Protein AF-A0AAW9RMW0-F1 (afdb_monomer_lite)

Organism: NCBI:txid3119006

Secondary structure (DSSP, 8-state):
---------------THHHHHHHHHHHHTTS------HHHHHHHTHHHHHHHHHHHHHHHHHHHHHHHHHHHHHHHHHHHHHHHHHHHHHHHHHHHHHTHHHHHH-HHHHHHHHHHHHHHHHHHHHHHTTSPTTHHHHHHHHHHHHHHHTTTTT-B-TTSSBPHHHHHHHHHHHHHHHHHHHHHHHHHHH--

pLDDT: mean 86.26, std 16.9, range [39.62, 98.62]

Radius of gyration: 44.94 Å; chains: 1; bounding box: 80×69×138 Å

Sequence (192 aa):
MSHDDQRNEPGDALNPATRSERSRKSAAERNTGPVETLAEQFRRNSVALISLLIAVTALAYNTWRNETSEEQRNIRHAAFRVLEALGTLQQVVDARFYFRDSLAADRLTRAELHLSGYGNAALSRDLMSLMPEPAASAGTRLHTDWLAHFESVDDVGAGGKHTPEAVTAEAELRESLDHARSAVLQVIGTLE

Structure (mmCIF, N/CA/C/O backbone):
data_AF-A0AAW9RMW0-F1
#
_entry.id   AF-A0AAW9RMW0-F1
#
loop_
_atom_site.group_PDB
_atom_site.id
_atom_site.type_symbol
_atom_site.label_atom_id
_atom_site.label_alt_id
_atom_site.label_comp_id
_atom_site.label_asym_id
_atom_site.label_entity_id
_atom_site.label_seq_id
_atom_site.pdbx_PDB_ins_code
_atom_site.Cartn_x
_atom_site.Cartn_y
_atom_site.Cartn_z
_atom_site.occupancy
_atom_site.B_iso_or_equiv
_atom_site.auth_seq_id
_atom_site.auth_comp_id
_atom_site.auth_asym_id
_atom_site.auth_atom_id
_atom_site.pdbx_PDB_model_num
ATOM 1 N N . MET A 1 1 ? -57.587 60.675 106.322 1.00 39.62 1 MET A N 1
ATOM 2 C CA . MET A 1 1 ? -58.106 59.441 106.953 1.00 39.62 1 MET A CA 1
ATOM 3 C C . MET A 1 1 ? -57.774 58.305 105.999 1.00 39.62 1 MET A C 1
ATOM 5 O O . MET A 1 1 ? -58.286 58.345 104.895 1.00 39.62 1 MET A O 1
ATOM 9 N N . SER A 1 2 ? -56.681 57.558 106.221 1.00 41.59 2 SER A N 1
ATOM 10 C CA . SER A 1 2 ? -56.583 56.393 107.140 1.00 41.59 2 SER A CA 1
ATOM 11 C C . SER A 1 2 ? -57.430 55.236 106.571 1.00 41.59 2 SER A C 1
ATOM 13 O O . SER A 1 2 ? -58.596 55.474 106.292 1.00 41.59 2 SER A O 1
ATOM 15 N N . HIS A 1 3 ? -56.949 54.020 106.289 1.00 39.69 3 HIS A N 1
ATOM 16 C CA . HIS A 1 3 ? -55.788 53.257 106.763 1.00 39.69 3 HIS A CA 1
ATOM 17 C C . HIS A 1 3 ? -55.390 52.160 105.742 1.00 39.69 3 HIS A C 1
ATOM 19 O O . HIS A 1 3 ? -56.126 51.893 104.796 1.00 39.69 3 HIS A O 1
ATOM 25 N N . ASP A 1 4 ? -54.225 51.565 106.002 1.00 47.19 4 ASP A N 1
ATOM 26 C CA . ASP A 1 4 ? -53.501 50.456 105.362 1.00 47.19 4 ASP A CA 1
ATOM 27 C C . ASP A 1 4 ? -54.283 49.179 105.003 1.00 47.19 4 ASP A C 1
ATOM 29 O O . ASP A 1 4 ? -55.216 48.802 105.705 1.00 47.19 4 ASP A O 1
ATOM 33 N N . ASP A 1 5 ? -53.754 48.417 104.034 1.00 50.44 5 ASP A N 1
ATOM 34 C CA . ASP A 1 5 ? -53.289 47.048 104.331 1.00 50.44 5 ASP A CA 1
ATOM 35 C C . ASP A 1 5 ? -52.142 46.635 103.379 1.00 50.44 5 ASP A C 1
ATOM 37 O O . ASP A 1 5 ? -52.271 46.679 102.153 1.00 50.44 5 ASP A O 1
ATOM 41 N N . GLN A 1 6 ? -50.996 46.270 103.959 1.00 51.47 6 GLN A N 1
ATOM 42 C CA . GLN A 1 6 ? -49.808 45.741 103.284 1.00 51.47 6 GLN A CA 1
ATOM 43 C C . GLN A 1 6 ? -49.842 44.210 103.322 1.00 51.47 6 GLN A C 1
ATOM 45 O O . GLN A 1 6 ? -49.982 43.630 104.396 1.00 51.47 6 GLN A O 1
ATOM 50 N N . ARG A 1 7 ? -49.538 43.536 102.203 1.00 43.53 7 ARG A N 1
ATOM 51 C CA . ARG A 1 7 ? -48.892 42.213 102.249 1.00 43.53 7 ARG A CA 1
ATOM 52 C C . ARG A 1 7 ? -47.723 42.127 101.282 1.00 43.53 7 ARG A C 1
ATOM 54 O O . ARG A 1 7 ? -47.792 42.542 100.132 1.00 43.53 7 ARG A O 1
ATOM 61 N N . ASN A 1 8 ? -46.652 41.600 101.849 1.00 47.88 8 ASN A N 1
ATOM 62 C CA . ASN A 1 8 ? -45.284 41.518 101.387 1.00 47.88 8 ASN A CA 1
ATOM 63 C C . ASN A 1 8 ? -45.036 40.039 101.040 1.00 47.88 8 ASN A C 1
ATOM 65 O O . ASN A 1 8 ? -45.175 39.200 101.927 1.00 47.88 8 ASN A O 1
ATOM 69 N N . GLU A 1 9 ? -44.705 39.709 99.791 1.00 46.38 9 GLU A N 1
ATOM 70 C CA . GLU A 1 9 ? -44.242 38.368 99.388 1.00 46.38 9 GLU A CA 1
ATOM 71 C C . GLU A 1 9 ? -42.757 38.476 98.983 1.00 46.38 9 GLU A C 1
ATOM 73 O O . GLU A 1 9 ? -42.405 39.366 98.201 1.00 46.38 9 GLU A O 1
ATOM 78 N N . PRO A 1 10 ? -41.861 37.635 99.533 1.00 47.16 10 PRO A N 1
ATOM 79 C CA . PRO A 1 10 ? -40.425 37.724 99.304 1.00 47.16 10 PRO A CA 1
ATOM 80 C C . PRO A 1 10 ? -40.012 37.070 97.978 1.00 47.16 10 PRO A C 1
ATOM 82 O O . PRO A 1 10 ? -40.633 36.127 97.497 1.00 47.16 10 PRO A O 1
ATOM 85 N N . GLY A 1 11 ? -38.924 37.583 97.400 1.00 49.75 11 GLY A N 1
ATOM 86 C CA . GLY A 1 11 ? -38.377 37.135 96.124 1.00 49.75 11 GLY A CA 1
ATOM 87 C C . GLY A 1 11 ? -37.947 35.668 96.099 1.00 49.75 11 GLY A C 1
ATOM 88 O O . GLY A 1 11 ? -37.242 35.194 96.990 1.00 49.75 11 GLY A O 1
ATOM 89 N N . ASP A 1 12 ? -38.303 34.992 95.008 1.00 49.12 12 ASP A N 1
ATOM 90 C CA . ASP A 1 12 ? -37.763 33.687 94.647 1.00 49.12 12 ASP A CA 1
ATOM 91 C C . ASP A 1 12 ? -36.485 33.895 93.819 1.00 49.12 12 ASP A C 1
ATOM 93 O O . ASP A 1 12 ? -36.496 34.267 92.639 1.00 49.12 12 ASP A O 1
ATOM 97 N N . ALA A 1 13 ? -35.350 33.759 94.499 1.00 49.03 13 ALA A N 1
ATOM 98 C CA . ALA A 1 13 ? -34.027 33.837 93.912 1.00 49.03 13 ALA A CA 1
ATOM 99 C C . ALA A 1 13 ? -33.822 32.658 92.947 1.00 49.03 13 ALA A C 1
ATOM 101 O O . ALA A 1 13 ? -33.652 31.511 93.356 1.00 49.03 13 ALA A O 1
ATOM 102 N N . LEU A 1 14 ? -33.785 32.965 91.648 1.00 54.19 14 LEU A N 1
ATOM 103 C CA . LEU A 1 14 ? -33.364 32.065 90.573 1.00 54.19 14 LEU A CA 1
ATOM 104 C C . LEU A 1 14 ? -32.027 31.386 90.922 1.00 54.19 14 LEU A C 1
ATOM 106 O O . LEU A 1 14 ? -30.952 31.974 90.810 1.00 54.19 14 LEU A O 1
ATOM 110 N N . ASN A 1 15 ? -32.112 30.124 91.339 1.00 55.50 15 ASN A N 1
ATOM 111 C CA . ASN A 1 15 ? -30.985 29.289 91.732 1.00 55.50 15 ASN A CA 1
ATOM 112 C C . ASN A 1 15 ? -30.053 28.999 90.524 1.00 55.50 15 ASN A C 1
ATOM 114 O O . ASN A 1 15 ? -30.468 28.302 89.587 1.00 55.50 15 ASN A O 1
ATOM 118 N N . PRO A 1 16 ? -28.783 29.459 90.533 1.00 56.44 16 PRO A N 1
ATOM 119 C CA . PRO A 1 16 ? -27.840 29.286 89.423 1.00 56.44 16 PRO A CA 1
ATOM 120 C C . PRO A 1 16 ? -27.400 27.828 89.187 1.00 56.44 16 PRO A C 1
ATOM 122 O O . PRO A 1 16 ? -26.867 27.518 88.118 1.00 56.44 16 PRO A O 1
ATOM 125 N N . ALA A 1 17 ? -27.655 26.908 90.127 1.00 56.78 17 ALA A N 1
ATOM 126 C CA . ALA A 1 17 ? -27.288 25.497 89.989 1.00 56.78 17 ALA A CA 1
ATOM 127 C C . ALA A 1 17 ? -28.074 24.785 88.869 1.00 56.78 17 ALA A C 1
ATOM 129 O O . ALA A 1 17 ? -27.506 23.999 88.106 1.00 56.78 17 ALA A O 1
ATOM 130 N N . THR A 1 18 ? -29.349 25.144 88.683 1.00 56.78 18 THR A N 1
ATOM 131 C CA . THR A 1 18 ? -30.265 24.478 87.734 1.00 56.78 18 THR A CA 1
ATOM 132 C C . THR A 1 18 ? -29.915 24.726 86.258 1.00 56.78 18 THR A C 1
ATOM 134 O O . THR A 1 18 ? -30.188 23.887 85.394 1.00 56.78 18 THR A O 1
ATOM 137 N N . ARG A 1 19 ? -29.246 25.848 85.946 1.00 56.12 19 ARG A N 1
ATOM 138 C CA . ARG A 1 19 ? -28.809 26.196 84.580 1.00 56.12 19 ARG A CA 1
ATOM 139 C C . ARG A 1 19 ? -27.566 25.414 84.150 1.00 56.12 19 ARG A C 1
ATOM 141 O O . ARG A 1 19 ? -27.440 25.049 82.981 1.00 56.12 19 ARG A O 1
ATOM 148 N N . SER A 1 20 ? -26.669 25.129 85.094 1.00 57.50 20 SER A N 1
ATOM 149 C CA . SER A 1 20 ? -25.425 24.399 84.827 1.00 57.50 20 SER A CA 1
ATOM 150 C C . SER A 1 20 ? -25.673 22.909 84.559 1.00 57.50 20 SER A C 1
ATOM 152 O O . SER A 1 20 ? -25.048 22.331 83.670 1.00 57.50 20 SER A O 1
ATOM 154 N N . GLU A 1 21 ? -26.654 22.307 85.237 1.00 56.03 21 GLU A N 1
ATOM 155 C CA . GLU A 1 21 ? -27.001 20.893 85.066 1.00 56.03 21 GLU A CA 1
ATOM 156 C C . GLU A 1 21 ? -27.760 20.619 83.767 1.00 56.03 21 GLU A C 1
ATOM 158 O O . GLU A 1 21 ? -27.467 19.631 83.095 1.00 56.03 21 GLU A O 1
ATOM 163 N N . ARG A 1 22 ? -28.673 21.509 83.346 1.00 56.22 22 ARG A N 1
ATOM 164 C CA . ARG A 1 22 ? -29.332 21.379 82.032 1.00 56.22 22 ARG A CA 1
ATOM 165 C C . ARG A 1 22 ? -28.352 21.548 80.874 1.00 56.22 22 ARG A C 1
ATOM 167 O O . ARG A 1 22 ? -28.454 20.819 79.891 1.00 56.22 22 ARG A O 1
ATOM 174 N N . SER A 1 23 ? -27.382 22.456 80.997 1.00 57.31 23 SER A N 1
ATOM 175 C CA . SER A 1 23 ? -26.350 22.652 79.970 1.00 57.31 23 SER A CA 1
ATOM 176 C C . SER A 1 23 ? -25.374 21.466 79.901 1.00 57.31 23 SER A C 1
ATOM 178 O O . SER A 1 23 ? -25.017 21.021 78.811 1.00 57.31 23 SER A O 1
ATOM 180 N N . ARG A 1 24 ? -25.022 20.870 81.053 1.00 57.50 24 ARG A N 1
ATOM 181 C CA . ARG A 1 24 ? -24.191 19.653 81.123 1.00 57.50 24 ARG A CA 1
ATOM 182 C C . ARG A 1 24 ? -24.912 18.401 80.614 1.00 57.50 24 ARG A C 1
ATOM 184 O O . ARG A 1 24 ? -24.317 17.662 79.836 1.00 57.50 24 ARG A O 1
ATOM 191 N N . LYS A 1 25 ? -26.187 18.188 80.967 1.00 54.44 25 LYS A N 1
ATOM 192 C CA . LYS A 1 25 ? -26.988 17.069 80.427 1.00 54.44 25 LYS A CA 1
ATOM 193 C C . LYS A 1 25 ? -27.196 17.189 78.917 1.00 54.44 25 LYS A C 1
ATOM 195 O O . LYS A 1 25 ? -26.975 16.225 78.196 1.00 54.44 25 LYS A O 1
ATOM 200 N N . SER A 1 26 ? -27.496 18.393 78.426 1.00 54.50 26 SER A N 1
ATOM 201 C CA . SER A 1 26 ? -27.676 18.640 76.990 1.00 54.50 26 SER A CA 1
ATOM 202 C C . SER A 1 26 ? -26.385 18.453 76.175 1.00 54.50 26 SER A C 1
ATOM 204 O O . SER A 1 26 ? -26.452 18.089 75.005 1.00 54.50 26 SER A O 1
ATOM 206 N N . ALA A 1 27 ? -25.205 18.682 76.765 1.00 55.09 27 ALA A N 1
ATOM 207 C CA . ALA A 1 27 ? -23.920 18.442 76.104 1.00 55.09 27 ALA A CA 1
ATOM 208 C C . ALA A 1 27 ? -23.490 16.964 76.104 1.00 55.09 27 ALA A C 1
ATOM 210 O O . ALA A 1 27 ? -22.834 16.540 75.156 1.00 55.09 27 ALA A O 1
ATOM 211 N N . ALA A 1 28 ? -23.878 16.184 77.119 1.00 53.22 28 ALA A N 1
ATOM 212 C CA . ALA A 1 28 ? -23.517 14.769 77.238 1.00 53.22 28 ALA A CA 1
ATOM 213 C C . ALA A 1 28 ? -24.371 13.833 76.358 1.00 53.22 28 ALA A C 1
ATOM 215 O O . ALA A 1 28 ? -23.871 12.815 75.895 1.00 53.22 28 ALA A O 1
ATOM 216 N N . GLU A 1 29 ? -25.628 14.184 76.069 1.00 53.12 29 GLU A N 1
ATOM 217 C CA . GLU A 1 29 ? -26.541 13.342 75.269 1.00 53.12 29 GLU A CA 1
ATOM 218 C C . GLU A 1 29 ? -26.385 13.499 73.746 1.00 53.12 29 GLU A C 1
ATOM 220 O O . GLU A 1 29 ? -26.991 12.755 72.979 1.00 53.12 29 GLU A O 1
ATOM 225 N N . ARG A 1 30 ? -25.571 14.449 73.267 1.00 54.94 30 ARG A N 1
ATOM 226 C CA . ARG A 1 30 ? -25.488 14.762 71.829 1.00 54.94 30 ARG A CA 1
ATOM 227 C C . ARG A 1 30 ? -24.593 13.843 70.995 1.00 54.94 30 ARG A C 1
ATOM 229 O O . ARG A 1 30 ? -24.601 13.996 69.780 1.00 54.94 30 ARG A O 1
ATOM 236 N N . ASN A 1 31 ? -23.824 12.927 71.592 1.00 55.38 31 ASN A N 1
ATOM 237 C CA . ASN A 1 31 ? -22.707 12.295 70.871 1.00 55.38 31 ASN A CA 1
ATOM 238 C C . ASN A 1 31 ? -22.682 10.760 70.838 1.00 55.38 31 ASN A C 1
ATOM 240 O O . ASN A 1 31 ? -21.650 10.177 70.523 1.00 55.38 31 ASN A O 1
ATOM 244 N N . THR A 1 32 ? -23.799 10.089 71.116 1.00 55.38 32 THR A N 1
ATOM 245 C CA . THR A 1 32 ? -23.895 8.622 71.011 1.00 55.38 32 THR A CA 1
ATOM 246 C C . THR A 1 32 ? -24.978 8.216 70.019 1.00 55.38 32 THR A C 1
ATOM 248 O O . THR A 1 32 ? -25.921 7.504 70.357 1.00 55.38 32 THR A O 1
ATOM 251 N N . GLY A 1 33 ? -24.871 8.697 68.780 1.00 57.91 33 GLY A N 1
ATOM 252 C CA . GLY A 1 33 ? -25.522 8.004 67.671 1.00 57.91 33 GLY A CA 1
ATOM 253 C C . GLY A 1 33 ? -24.878 6.618 67.520 1.00 57.91 33 GLY A C 1
ATOM 254 O O . GLY A 1 33 ? -23.658 6.518 67.684 1.00 57.91 33 GLY A O 1
ATOM 255 N N . PRO A 1 34 ? -25.643 5.544 67.263 1.00 63.91 34 PRO A N 1
ATOM 256 C CA . PRO A 1 34 ? -25.056 4.233 67.023 1.00 63.91 34 PRO A CA 1
ATOM 257 C C . PRO A 1 34 ? -24.075 4.345 65.852 1.00 63.91 34 PRO A C 1
ATOM 259 O O . PRO A 1 34 ? -24.434 4.834 64.782 1.00 63.91 34 PRO A O 1
ATOM 262 N N . VAL A 1 35 ? -22.824 3.931 66.064 1.00 64.62 35 VAL A N 1
ATOM 263 C CA . VAL A 1 35 ? -21.842 3.769 64.986 1.00 64.62 35 VAL A CA 1
ATOM 264 C C . VAL A 1 35 ? -22.399 2.705 64.045 1.00 64.62 35 VAL A C 1
ATOM 266 O O . VAL A 1 35 ? -22.339 1.515 64.349 1.00 64.62 35 VAL A O 1
ATOM 269 N N . GLU A 1 36 ? -23.028 3.141 62.948 1.00 66.25 36 GLU A N 1
ATOM 270 C CA . GLU A 1 36 ? -23.549 2.235 61.926 1.00 66.25 36 GLU A CA 1
ATOM 271 C C . GLU A 1 36 ? -22.401 1.351 61.451 1.00 66.25 36 GLU A C 1
ATOM 273 O O . GLU A 1 36 ? -21.355 1.839 61.006 1.00 66.25 36 GLU A O 1
ATOM 278 N N . THR A 1 37 ? -22.602 0.040 61.560 1.00 82.44 37 THR A N 1
ATOM 279 C CA . THR A 1 37 ? -21.617 -0.934 61.111 1.00 82.44 37 THR A CA 1
ATOM 280 C C . THR A 1 37 ? -21.359 -0.739 59.615 1.00 82.44 37 THR A C 1
ATOM 282 O O . THR A 1 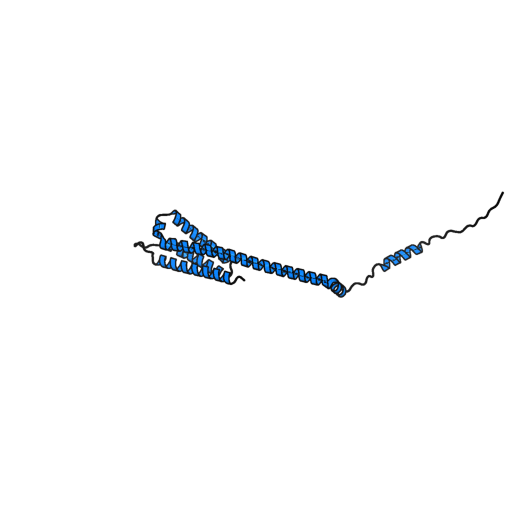37 ? -22.256 -0.362 58.857 1.00 82.44 37 THR A O 1
ATOM 285 N N . LEU A 1 38 ? -20.137 -1.014 59.152 1.00 78.81 38 LEU A N 1
ATOM 286 C CA . LEU A 1 38 ? -19.801 -0.919 57.723 1.00 78.81 38 LEU A CA 1
ATOM 287 C C . LEU A 1 38 ? -20.771 -1.736 56.845 1.00 78.81 38 LEU A C 1
ATOM 289 O O . LEU A 1 38 ? -21.071 -1.341 55.722 1.00 78.81 38 LEU A O 1
ATOM 293 N N . ALA A 1 39 ? -21.321 -2.831 57.382 1.00 78.06 39 ALA A N 1
ATOM 294 C CA . ALA A 1 39 ? -22.337 -3.650 56.726 1.00 78.06 39 ALA A CA 1
ATOM 295 C C . ALA A 1 39 ? -23.704 -2.943 56.593 1.00 78.06 39 ALA A C 1
ATOM 297 O O . ALA A 1 39 ? -24.352 -3.065 55.552 1.00 78.06 39 ALA A O 1
ATOM 298 N N . GLU A 1 40 ? -24.137 -2.179 57.604 1.00 81.62 40 GLU A N 1
ATOM 299 C CA . GLU A 1 40 ? -25.337 -1.328 57.536 1.00 81.62 40 GLU A CA 1
ATOM 300 C C . GLU A 1 40 ? -25.200 -0.269 56.436 1.00 81.62 40 GLU A C 1
ATOM 302 O O . GLU A 1 40 ? -26.100 -0.109 55.606 1.00 81.62 40 GLU A O 1
ATOM 307 N N . GLN A 1 41 ? -24.048 0.408 56.397 1.00 79.38 41 GLN A N 1
ATOM 308 C CA . GLN A 1 41 ? -23.767 1.462 55.421 1.00 79.38 41 GLN A CA 1
ATOM 309 C C . GLN A 1 41 ? -23.744 0.908 53.991 1.00 79.38 41 GLN A C 1
ATOM 311 O O . GLN A 1 41 ? -24.270 1.539 53.073 1.00 79.38 41 GLN A O 1
ATOM 316 N N . PHE A 1 42 ? -23.201 -0.297 53.794 1.00 82.38 42 PHE A N 1
ATOM 317 C CA . PHE A 1 42 ? -23.203 -0.972 52.494 1.00 82.38 42 PHE A CA 1
ATOM 318 C C . PHE A 1 42 ? -24.615 -1.368 52.044 1.00 82.38 42 PHE A C 1
ATOM 320 O O . PHE A 1 42 ? -24.979 -1.141 50.892 1.00 82.38 42 PHE A O 1
ATOM 327 N N . ARG A 1 43 ? -25.447 -1.906 52.950 1.00 84.3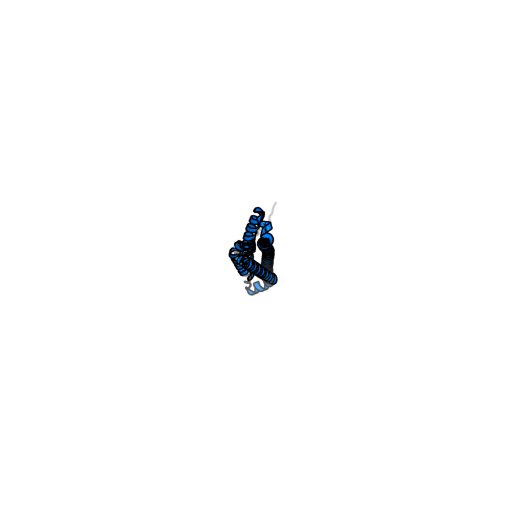1 43 ARG A N 1
ATOM 328 C CA . ARG A 1 43 ? -26.860 -2.223 52.660 1.00 84.31 43 ARG A CA 1
ATOM 329 C C . ARG A 1 43 ? -27.639 -0.982 52.246 1.00 84.31 43 ARG A C 1
ATOM 331 O O . ARG A 1 43 ? -28.345 -1.006 51.239 1.00 84.31 43 ARG A O 1
ATOM 338 N N . ARG A 1 44 ? -27.491 0.100 53.012 1.00 88.88 44 ARG A N 1
ATOM 339 C CA . ARG A 1 44 ? -28.200 1.367 52.803 1.00 88.88 44 ARG A CA 1
ATOM 340 C C . ARG A 1 44 ? -27.795 2.054 51.497 1.00 88.88 44 ARG A C 1
ATOM 342 O O . ARG A 1 44 ? -28.651 2.627 50.834 1.00 88.88 44 ARG A O 1
ATOM 349 N N . ASN A 1 45 ? -26.524 1.948 51.104 1.00 92.38 45 ASN A N 1
ATOM 350 C CA . ASN A 1 45 ? -25.998 2.528 49.863 1.00 92.38 45 ASN A CA 1
ATOM 351 C C . ASN A 1 45 ? -25.902 1.525 48.700 1.00 92.38 45 ASN A C 1
ATOM 353 O O . ASN A 1 45 ? -25.306 1.837 47.673 1.00 92.38 45 ASN A O 1
ATOM 357 N N . SER A 1 46 ? -26.493 0.336 48.825 1.00 91.81 46 SER A N 1
ATOM 358 C CA . SER A 1 46 ? -26.398 -0.736 47.823 1.00 91.81 46 SER A CA 1
ATOM 359 C C . SER A 1 46 ? -26.827 -0.285 46.426 1.00 91.81 46 SER A C 1
ATOM 361 O O . SER A 1 46 ? -26.112 -0.528 45.460 1.00 91.81 46 SER A O 1
ATOM 363 N N . VAL A 1 47 ? -27.934 0.455 46.317 1.00 93.31 47 VAL A N 1
ATOM 364 C CA . VAL A 1 47 ? -28.417 1.011 45.042 1.00 93.31 47 VAL A CA 1
ATOM 365 C C . VAL A 1 47 ? -27.402 1.978 44.432 1.00 93.31 47 VAL A C 1
ATOM 367 O O . VAL A 1 47 ? -27.140 1.909 43.232 1.00 93.31 47 VAL A O 1
ATOM 370 N N . ALA A 1 48 ? -26.796 2.851 45.242 1.00 93.94 48 ALA A N 1
ATOM 371 C CA . ALA A 1 48 ? -25.788 3.800 44.773 1.00 93.94 48 ALA A CA 1
ATOM 372 C C . ALA A 1 48 ? -24.504 3.087 44.320 1.00 93.94 48 ALA A C 1
ATOM 374 O O . ALA A 1 48 ? -23.950 3.431 43.281 1.00 93.94 48 ALA A O 1
ATOM 375 N N . LEU A 1 49 ? -24.067 2.056 45.048 1.00 95.00 49 LEU A N 1
ATOM 376 C CA . LEU A 1 49 ? -22.896 1.249 44.697 1.00 95.00 49 LEU A CA 1
ATOM 377 C C . LEU A 1 49 ? -23.121 0.426 43.424 1.00 95.00 49 LEU A C 1
ATOM 379 O O . LEU A 1 49 ? -22.246 0.380 42.565 1.00 95.00 49 LEU A O 1
ATOM 383 N N . ILE A 1 50 ? -24.304 -0.174 43.271 1.00 95.25 50 ILE A N 1
ATOM 384 C CA . ILE A 1 50 ? -24.695 -0.881 42.045 1.00 95.25 50 ILE A CA 1
ATOM 385 C C 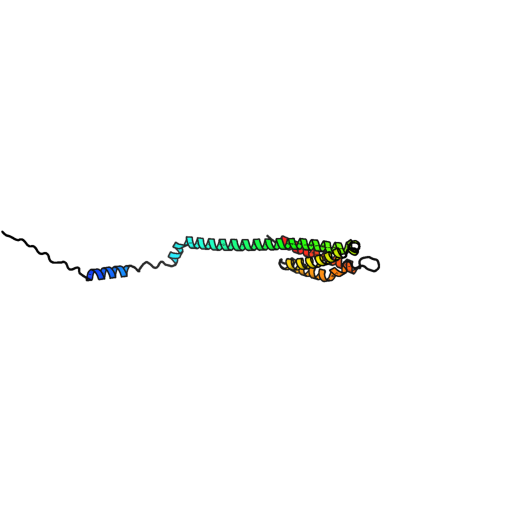. ILE A 1 50 ? -24.756 0.104 40.873 1.00 95.25 50 ILE A C 1
ATOM 387 O O . ILE A 1 50 ? -24.232 -0.191 39.804 1.00 95.25 50 ILE A O 1
ATOM 391 N N . SER A 1 51 ? -25.332 1.292 41.077 1.00 96.31 51 SER A N 1
ATOM 392 C CA . SER A 1 51 ? -25.390 2.335 40.044 1.00 96.31 51 SER A CA 1
ATOM 393 C C . SER A 1 51 ? -23.993 2.792 39.629 1.00 96.31 51 SER A C 1
ATOM 395 O O . SER A 1 51 ? -23.721 2.928 38.439 1.00 96.31 51 SER A O 1
ATOM 397 N N . LEU A 1 52 ? -23.090 2.980 40.595 1.00 95.75 52 LEU A N 1
ATOM 398 C CA . LEU A 1 52 ? -21.697 3.332 40.338 1.00 95.75 52 LEU A CA 1
ATOM 399 C C . LEU A 1 52 ? -20.974 2.226 39.563 1.00 95.75 52 LEU A C 1
ATOM 401 O O . LEU A 1 52 ? -20.289 2.521 38.588 1.00 95.75 52 LEU A O 1
ATOM 405 N N . LEU A 1 53 ? -21.150 0.964 39.961 1.00 97.31 53 LEU A N 1
ATOM 406 C CA . LEU A 1 53 ? -20.565 -0.180 39.266 1.00 97.31 53 LEU A CA 1
ATOM 407 C C . LEU A 1 53 ? -21.036 -0.233 37.809 1.00 97.31 53 LEU A C 1
ATOM 409 O O . LEU A 1 53 ? -20.208 -0.288 36.905 1.00 97.31 53 LEU A O 1
ATOM 413 N N . ILE A 1 54 ? -22.350 -0.139 37.580 1.00 97.19 54 ILE A N 1
ATOM 414 C CA . ILE A 1 54 ? -22.932 -0.117 36.233 1.00 97.19 54 ILE A CA 1
ATOM 415 C C . ILE A 1 54 ? -22.377 1.060 35.427 1.00 97.19 54 ILE A C 1
ATOM 417 O O . ILE A 1 54 ? -21.998 0.872 34.275 1.00 97.19 54 ILE A O 1
ATOM 421 N N . ALA A 1 55 ? -22.290 2.256 36.016 1.00 97.44 55 ALA A N 1
ATOM 422 C CA . ALA A 1 55 ? -21.768 3.437 35.335 1.00 97.44 55 ALA A CA 1
ATOM 423 C C . ALA A 1 55 ? -20.300 3.264 34.912 1.00 97.44 55 ALA A C 1
ATOM 425 O O . ALA A 1 55 ? -19.954 3.563 33.769 1.00 97.44 55 ALA A O 1
ATOM 426 N N . VAL A 1 56 ? -19.446 2.737 35.796 1.00 97.31 56 VAL A N 1
ATOM 427 C CA . VAL A 1 56 ? -18.031 2.472 35.491 1.00 97.31 56 VAL A CA 1
ATOM 428 C C . VAL A 1 56 ? -17.898 1.405 34.406 1.00 97.31 56 VAL A C 1
ATOM 430 O O . VAL A 1 56 ? -17.144 1.597 33.454 1.00 97.31 56 VAL A O 1
ATOM 433 N N . THR A 1 57 ? -18.656 0.309 34.497 1.00 97.19 57 THR A N 1
ATOM 434 C CA . THR A 1 57 ? -18.637 -0.752 33.481 1.00 97.19 57 THR A CA 1
ATOM 435 C C . THR A 1 57 ? -19.141 -0.250 32.127 1.00 97.19 57 THR A C 1
ATOM 437 O O . THR A 1 57 ? -18.522 -0.537 31.105 1.00 97.19 57 THR A O 1
ATOM 440 N N . ALA A 1 58 ? -20.222 0.533 32.101 1.00 95.56 58 ALA A N 1
ATOM 441 C CA . ALA A 1 58 ? -20.769 1.103 30.872 1.00 95.56 58 ALA A CA 1
ATOM 442 C C . ALA A 1 58 ? -19.794 2.088 30.213 1.00 95.56 58 ALA A C 1
ATOM 444 O O . ALA A 1 58 ? -19.630 2.066 28.994 1.00 95.56 58 ALA A O 1
ATOM 445 N N . LEU A 1 59 ? -19.119 2.924 31.008 1.00 95.19 59 LEU A N 1
ATOM 446 C CA . LEU A 1 59 ? -18.089 3.829 30.507 1.00 95.19 59 LEU A CA 1
ATOM 447 C C . LEU A 1 59 ? -16.901 3.050 29.932 1.00 95.19 59 LEU A C 1
ATOM 449 O O . LEU A 1 59 ? -16.499 3.316 28.806 1.00 95.19 59 LEU A O 1
ATOM 453 N N . ALA A 1 60 ? -16.388 2.055 30.663 1.00 94.12 60 ALA A N 1
ATOM 454 C CA . ALA A 1 60 ? -15.275 1.226 30.204 1.00 94.12 60 ALA A CA 1
ATOM 455 C C . ALA A 1 60 ? -15.601 0.509 28.885 1.00 94.12 60 ALA A C 1
ATOM 457 O O . ALA A 1 60 ? -14.803 0.545 27.950 1.00 94.12 60 ALA A O 1
ATOM 458 N N . TYR A 1 61 ? -16.794 -0.084 28.787 1.00 94.50 61 TYR A N 1
ATOM 459 C CA . TYR A 1 61 ? -17.250 -0.748 27.569 1.00 94.50 61 TYR A CA 1
ATOM 460 C C . TYR A 1 61 ? -17.373 0.224 26.390 1.00 94.50 61 TYR A C 1
ATOM 462 O O . TYR A 1 61 ? -16.886 -0.071 25.301 1.00 94.50 61 TYR A O 1
ATOM 470 N N . ASN A 1 62 ? -17.980 1.398 26.599 1.00 94.00 62 ASN A N 1
ATOM 471 C CA . ASN A 1 62 ? -18.121 2.402 25.546 1.00 94.00 62 ASN A CA 1
ATOM 472 C C . ASN A 1 62 ? -16.768 2.932 25.061 1.00 94.00 62 ASN A C 1
ATOM 474 O O . ASN A 1 62 ? -16.592 3.076 23.854 1.00 94.00 62 ASN A O 1
ATOM 478 N N . THR A 1 63 ? -15.824 3.186 25.971 1.00 94.19 63 THR A N 1
ATOM 479 C CA . THR A 1 63 ? -14.472 3.637 25.617 1.00 94.19 63 THR A CA 1
ATOM 480 C C . THR A 1 63 ? -13.729 2.572 24.819 1.00 94.19 63 THR A C 1
ATOM 482 O O . THR A 1 63 ? -13.224 2.873 23.744 1.00 94.19 63 THR A O 1
ATOM 485 N N . TRP A 1 64 ? -13.718 1.323 25.294 1.00 94.00 64 TRP A N 1
ATOM 486 C CA . TRP A 1 64 ? -13.062 0.219 24.589 1.00 94.00 64 TRP A CA 1
ATOM 487 C C . TRP A 1 64 ? -13.654 0.004 23.191 1.00 94.00 64 TRP A C 1
ATOM 489 O O . TRP A 1 64 ? -12.925 -0.019 22.205 1.00 94.00 64 TRP A O 1
ATOM 499 N N . ARG A 1 65 ? -14.989 -0.060 23.090 1.00 92.69 65 ARG A N 1
ATOM 500 C CA . ARG A 1 65 ? -15.692 -0.212 21.809 1.00 92.69 65 ARG A CA 1
ATOM 501 C C . ARG A 1 65 ? -15.379 0.936 20.846 1.00 92.69 65 ARG A C 1
ATOM 503 O O . ARG A 1 65 ? -15.247 0.701 19.646 1.00 92.69 65 ARG A O 1
ATOM 510 N N . ASN A 1 66 ? -15.314 2.171 21.349 1.00 93.75 66 ASN A N 1
ATOM 511 C CA . ASN A 1 66 ? -15.014 3.332 20.517 1.00 93.75 66 ASN A CA 1
ATOM 512 C C . ASN A 1 66 ? -13.586 3.263 19.970 1.00 93.75 66 ASN A C 1
ATOM 514 O O . ASN A 1 66 ? -13.421 3.349 18.756 1.00 93.75 66 ASN A O 1
ATOM 518 N N . GLU A 1 67 ? -12.603 3.022 20.839 1.00 91.56 67 GLU A N 1
ATOM 519 C CA . GLU A 1 67 ? -11.189 2.905 20.466 1.00 91.56 67 GLU A CA 1
ATOM 520 C C . GLU A 1 67 ? -10.987 1.842 19.383 1.00 91.56 67 GLU A C 1
ATOM 522 O O . GLU A 1 67 ? -10.430 2.130 18.327 1.00 91.56 67 GLU A O 1
ATOM 527 N N . THR A 1 68 ? -11.549 0.643 19.578 1.00 89.38 68 THR A N 1
ATOM 528 C CA . THR A 1 68 ? -11.471 -0.420 18.570 1.00 89.38 68 THR A CA 1
ATOM 529 C C . THR A 1 68 ? -12.106 0.020 17.251 1.00 89.38 68 THR A C 1
ATOM 531 O O . THR A 1 68 ? -11.514 -0.159 16.194 1.00 89.38 68 THR A O 1
ATOM 534 N N . SER A 1 69 ? -13.285 0.650 17.266 1.00 90.62 69 SER A N 1
ATOM 535 C CA . SER A 1 69 ? -13.923 1.097 16.019 1.00 90.62 69 SER A CA 1
ATOM 536 C C . SER A 1 69 ? -13.137 2.195 15.286 1.00 90.62 69 SER A C 1
ATOM 538 O O . SER A 1 69 ? -13.134 2.232 14.050 1.00 90.62 69 SER A O 1
ATOM 540 N N . GLU A 1 70 ? -12.459 3.070 16.032 1.00 92.12 70 GLU A N 1
ATOM 541 C CA . GLU A 1 70 ? -11.600 4.117 15.483 1.00 92.12 70 GLU A CA 1
ATOM 542 C C . GLU A 1 70 ? -10.321 3.530 14.888 1.00 92.12 70 GLU A C 1
ATOM 544 O O . GLU A 1 70 ? -9.986 3.857 13.748 1.00 92.12 70 GLU A O 1
ATOM 549 N N . GLU A 1 71 ? -9.668 2.601 15.587 1.00 91.81 71 GLU A N 1
ATOM 550 C CA . GLU A 1 71 ? -8.509 1.862 15.085 1.00 91.81 71 GLU A CA 1
ATOM 551 C C . GLU A 1 71 ? -8.840 1.145 13.768 1.00 91.81 71 GLU A C 1
ATOM 553 O O . GLU A 1 71 ? -8.181 1.367 12.749 1.00 91.81 71 GLU A O 1
ATOM 558 N N . GLN A 1 72 ? -9.939 0.383 13.734 1.00 93.31 72 GLN A N 1
ATOM 559 C CA . GLN A 1 72 ? -10.382 -0.326 12.530 1.00 93.31 72 GLN A CA 1
ATOM 560 C C . GLN A 1 72 ? -10.672 0.631 11.363 1.00 93.31 72 GLN A C 1
ATOM 562 O O . GLN A 1 72 ? -10.360 0.353 10.201 1.00 93.31 72 GLN A O 1
ATOM 567 N N . ARG A 1 73 ? -11.259 1.800 11.644 1.00 94.19 73 ARG A N 1
ATOM 568 C CA . ARG A 1 73 ? -11.501 2.834 10.629 1.00 94.19 73 ARG A CA 1
ATOM 569 C C . ARG A 1 73 ? -10.196 3.441 10.107 1.00 94.19 73 ARG A C 1
ATOM 571 O O . ARG A 1 73 ? -10.095 3.666 8.899 1.00 94.19 73 ARG A O 1
ATOM 578 N N . ASN A 1 74 ? -9.223 3.688 10.979 1.00 95.06 74 ASN A N 1
ATOM 579 C CA . ASN A 1 74 ? -7.921 4.232 10.604 1.00 95.06 74 ASN A CA 1
ATOM 580 C C . ASN A 1 74 ? -7.145 3.249 9.722 1.00 95.06 74 ASN A C 1
ATOM 582 O O . ASN A 1 74 ? -6.644 3.653 8.671 1.00 95.06 74 ASN A O 1
ATOM 586 N N . ILE A 1 75 ? -7.138 1.958 10.078 1.00 96.38 75 ILE A N 1
ATOM 587 C CA . ILE A 1 75 ? -6.519 0.903 9.264 1.00 96.38 75 ILE A CA 1
ATOM 588 C C . ILE A 1 75 ? -7.198 0.824 7.893 1.00 96.38 75 ILE A C 1
ATOM 590 O O . ILE A 1 75 ? -6.503 0.857 6.881 1.00 96.38 75 ILE A O 1
ATOM 594 N N . ARG A 1 76 ? -8.540 0.814 7.816 1.00 96.62 76 ARG A N 1
ATOM 595 C CA . ARG A 1 76 ? -9.257 0.827 6.521 1.00 96.62 76 ARG A CA 1
ATOM 596 C C . ARG A 1 76 ? -8.883 2.030 5.661 1.00 96.62 76 ARG A C 1
ATOM 598 O O . ARG A 1 76 ? -8.642 1.884 4.466 1.00 96.62 76 ARG A O 1
ATOM 605 N N . HIS A 1 77 ? -8.826 3.220 6.255 1.00 97.00 77 HIS A N 1
ATOM 606 C CA . HIS A 1 77 ? -8.465 4.429 5.522 1.00 97.00 77 HIS A CA 1
ATOM 607 C C . HIS A 1 77 ? -7.025 4.363 4.991 1.00 97.00 77 HIS A C 1
ATOM 609 O O . HIS A 1 77 ? -6.794 4.657 3.818 1.00 97.00 77 HIS A O 1
ATOM 615 N N . ALA A 1 78 ? -6.069 3.933 5.818 1.00 97.06 78 ALA A N 1
ATOM 616 C CA . ALA A 1 78 ? -4.692 3.718 5.385 1.00 97.06 78 ALA A CA 1
ATOM 617 C C . ALA A 1 78 ? -4.609 2.646 4.283 1.00 97.06 78 ALA A C 1
ATOM 619 O O . ALA A 1 78 ? -3.916 2.842 3.289 1.00 97.06 78 ALA A O 1
ATOM 620 N N . ALA A 1 79 ? -5.367 1.554 4.407 1.00 97.94 79 ALA A N 1
ATOM 621 C CA . ALA A 1 79 ? -5.386 0.457 3.446 1.00 97.94 79 ALA A CA 1
ATOM 622 C C . ALA A 1 79 ? -5.869 0.912 2.064 1.00 97.94 79 ALA A C 1
ATOM 624 O O . ALA A 1 79 ? -5.222 0.619 1.060 1.00 97.94 79 ALA A O 1
ATOM 625 N N . PHE A 1 80 ? -6.942 1.704 1.990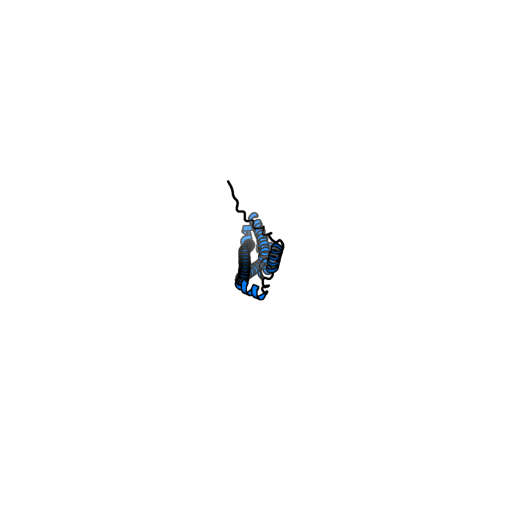 1.00 98.06 80 PHE A N 1
ATOM 626 C CA . PHE A 1 80 ? -7.396 2.263 0.713 1.00 98.06 80 PHE A CA 1
ATOM 627 C C . PHE A 1 80 ? -6.376 3.217 0.089 1.00 98.06 80 PHE A C 1
ATOM 629 O O . PHE A 1 80 ? -6.159 3.160 -1.120 1.00 98.06 80 PHE A O 1
ATOM 636 N N . ARG A 1 81 ? -5.705 4.041 0.904 1.00 98.31 81 ARG A N 1
ATOM 637 C CA . ARG A 1 81 ? -4.620 4.913 0.429 1.00 98.31 81 ARG A CA 1
ATOM 638 C C . ARG A 1 81 ? -3.444 4.118 -0.132 1.00 98.31 81 ARG A C 1
ATOM 640 O O . ARG A 1 81 ? -2.906 4.490 -1.168 1.00 98.31 81 ARG A O 1
ATOM 647 N 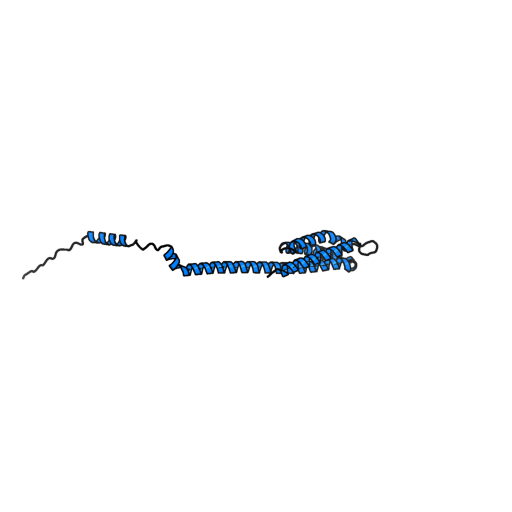N . VAL A 1 82 ? -3.083 3.004 0.501 1.00 98.50 82 VAL A N 1
ATOM 648 C CA . VAL A 1 82 ? -2.054 2.101 -0.027 1.00 98.50 82 VAL A CA 1
ATOM 649 C C . VAL A 1 82 ? -2.509 1.462 -1.335 1.00 98.50 82 VAL A C 1
ATOM 651 O O . VAL A 1 82 ? -1.752 1.468 -2.293 1.00 98.50 82 VAL A O 1
ATOM 654 N N . LEU A 1 83 ? -3.740 0.954 -1.435 1.00 98.62 83 LEU A N 1
ATOM 655 C CA . LEU A 1 83 ? -4.227 0.329 -2.674 1.00 98.62 83 LEU A CA 1
ATOM 656 C C . LEU A 1 83 ? -4.216 1.293 -3.874 1.00 98.62 83 LEU A C 1
ATOM 658 O O . LEU A 1 83 ? -3.909 0.870 -4.991 1.00 98.62 83 LEU A O 1
ATOM 662 N N . GLU A 1 84 ? -4.516 2.572 -3.641 1.00 98.62 84 GLU A N 1
ATOM 663 C CA . GLU A 1 84 ? -4.397 3.650 -4.631 1.00 98.62 84 GLU A CA 1
ATOM 664 C C . GLU A 1 84 ? -2.932 3.881 -5.044 1.00 98.62 84 GLU A C 1
ATOM 666 O O . GLU A 1 84 ? -2.614 3.901 -6.239 1.00 98.62 84 GLU A O 1
ATOM 671 N N . ALA A 1 85 ? -2.021 3.969 -4.069 1.00 98.44 85 ALA A N 1
ATOM 672 C CA . ALA A 1 85 ? -0.588 4.116 -4.317 1.00 98.44 85 ALA A CA 1
ATOM 673 C C . ALA A 1 85 ? -0.007 2.915 -5.089 1.00 98.44 85 ALA A C 1
ATOM 675 O O . ALA A 1 85 ? 0.685 3.103 -6.088 1.00 98.44 85 ALA A O 1
ATOM 676 N N . LEU A 1 86 ? -0.355 1.681 -4.709 1.00 98.56 86 LEU A N 1
ATOM 677 C CA . LEU A 1 86 ? 0.038 0.454 -5.413 1.00 98.56 86 LEU A CA 1
ATOM 678 C C . LEU A 1 86 ? -0.510 0.411 -6.848 1.00 98.56 86 LEU A C 1
ATOM 680 O O . LEU A 1 86 ? 0.166 -0.056 -7.761 1.00 98.56 86 LEU A O 1
ATOM 684 N N . GLY A 1 87 ? -1.737 0.895 -7.069 1.00 98.25 87 GLY A N 1
ATOM 685 C CA . GLY A 1 87 ? -2.297 1.053 -8.414 1.00 98.25 87 GLY A CA 1
ATOM 686 C C . GLY A 1 87 ? -1.497 2.040 -9.265 1.00 98.25 87 GLY A C 1
ATOM 687 O O . GLY A 1 87 ? -1.233 1.773 -10.435 1.00 98.25 87 GLY A O 1
ATOM 688 N N . THR A 1 88 ? -1.055 3.142 -8.661 1.00 98.31 88 THR A N 1
ATOM 689 C CA . THR A 1 88 ? -0.193 4.130 -9.321 1.00 98.31 88 THR A CA 1
ATOM 690 C C . THR A 1 88 ? 1.182 3.545 -9.648 1.00 98.31 88 THR A C 1
ATOM 692 O O . THR A 1 88 ? 1.668 3.728 -10.760 1.00 98.31 88 THR A O 1
ATOM 695 N N . LEU A 1 89 ? 1.790 2.779 -8.735 1.00 98.25 89 LEU A N 1
ATOM 696 C CA . LEU A 1 89 ? 3.067 2.100 -8.988 1.00 98.25 89 LEU A CA 1
ATOM 697 C C . LEU A 1 89 ? 2.983 1.123 -10.161 1.00 98.25 89 LEU A C 1
ATOM 699 O O . LEU A 1 89 ? 3.865 1.134 -11.015 1.00 98.25 89 LEU A O 1
ATOM 703 N N . GLN A 1 90 ? 1.906 0.335 -10.246 1.00 98.06 90 GLN A N 1
ATOM 704 C CA . GLN A 1 90 ? 1.685 -0.564 -11.381 1.00 98.06 90 GLN A CA 1
ATOM 705 C C . GLN A 1 90 ? 1.643 0.214 -12.702 1.00 98.06 90 GLN A C 1
ATOM 707 O O . GLN A 1 90 ? 2.329 -0.152 -13.652 1.00 98.06 90 GLN A O 1
ATOM 712 N N . GLN A 1 91 ? 0.911 1.334 -12.745 1.00 97.12 91 GLN A N 1
ATOM 713 C CA . GLN A 1 91 ? 0.867 2.196 -13.931 1.00 97.12 91 GLN A CA 1
ATOM 714 C C . GLN A 1 91 ? 2.242 2.768 -14.282 1.00 97.12 91 GLN A C 1
ATOM 716 O O . GLN A 1 91 ? 2.568 2.870 -15.460 1.00 97.12 91 GLN A O 1
ATOM 721 N N . VAL A 1 92 ? 3.057 3.131 -13.287 1.00 96.75 92 VAL A N 1
ATOM 722 C CA . VAL A 1 92 ? 4.420 3.626 -13.513 1.00 96.75 92 VAL A CA 1
ATOM 723 C C . VAL A 1 92 ? 5.305 2.541 -14.132 1.00 96.75 92 VAL A C 1
ATOM 725 O O . VAL A 1 92 ? 5.999 2.822 -15.111 1.00 96.75 92 VAL A O 1
ATOM 728 N N . VAL A 1 93 ? 5.269 1.317 -13.595 1.00 96.75 93 VAL A N 1
ATOM 729 C CA . VAL A 1 93 ? 6.011 0.165 -14.138 1.00 96.75 93 VAL A CA 1
ATOM 730 C C . VAL A 1 93 ? 5.572 -0.116 -15.572 1.00 96.75 93 VAL A C 1
ATOM 732 O O . VAL A 1 93 ? 6.409 -0.146 -16.473 1.00 96.75 93 VAL A O 1
ATOM 735 N N . ASP A 1 94 ? 4.264 -0.225 -15.808 1.00 95.88 94 ASP A N 1
ATOM 736 C CA . ASP A 1 94 ? 3.717 -0.523 -17.133 1.00 95.88 94 ASP A CA 1
ATOM 737 C C . ASP A 1 94 ? 4.016 0.599 -18.141 1.00 95.88 94 ASP A C 1
ATOM 739 O O . ASP A 1 94 ? 4.348 0.329 -19.296 1.00 95.88 94 ASP A O 1
ATOM 743 N N . ALA A 1 95 ? 3.945 1.866 -17.721 1.00 94.81 95 ALA A N 1
ATOM 744 C CA . ALA A 1 95 ? 4.287 3.004 -18.568 1.00 94.81 95 ALA A CA 1
ATOM 745 C C . ALA A 1 95 ? 5.757 2.956 -18.996 1.00 94.81 95 ALA A C 1
ATOM 747 O O . ALA A 1 95 ? 6.055 3.084 -20.184 1.00 94.81 95 ALA A O 1
ATOM 748 N N . ARG A 1 96 ? 6.679 2.741 -18.052 1.00 93.62 96 ARG A N 1
ATOM 749 C CA . ARG A 1 96 ? 8.111 2.667 -18.366 1.00 93.62 96 ARG A CA 1
ATOM 750 C C . ARG A 1 96 ? 8.439 1.465 -19.244 1.00 93.62 96 ARG A C 1
ATOM 752 O O . ARG A 1 96 ? 9.148 1.630 -20.233 1.00 93.62 96 ARG A O 1
ATOM 759 N N . PHE A 1 97 ? 7.880 0.298 -18.934 1.00 94.50 97 PHE A N 1
ATOM 760 C CA . PHE A 1 97 ? 8.143 -0.922 -19.688 1.00 94.50 97 PHE A CA 1
ATOM 761 C C . PHE A 1 97 ? 7.530 -0.860 -21.097 1.00 94.50 97 PHE A C 1
ATOM 763 O O . PHE A 1 97 ? 8.246 -0.881 -22.091 1.00 94.50 97 PHE A O 1
ATOM 770 N N . TYR A 1 98 ? 6.210 -0.698 -21.224 1.00 92.75 98 TYR A N 1
ATOM 771 C CA . TYR A 1 98 ? 5.523 -0.835 -22.517 1.00 92.75 98 TYR A CA 1
ATOM 772 C C . TYR A 1 98 ? 5.514 0.441 -23.369 1.00 92.75 98 TYR A C 1
ATOM 774 O O . TYR A 1 98 ? 5.424 0.356 -24.594 1.00 92.75 98 TYR A O 1
ATOM 782 N N . PHE A 1 99 ? 5.608 1.624 -22.756 1.00 90.75 99 PHE A N 1
ATOM 783 C CA . PHE A 1 99 ? 5.457 2.917 -23.442 1.00 90.75 99 PHE A CA 1
ATOM 784 C C . PHE A 1 99 ? 6.761 3.728 -23.508 1.00 90.75 99 PHE A C 1
ATOM 786 O O . PHE A 1 99 ? 6.743 4.942 -23.741 1.00 90.75 99 PHE A O 1
ATOM 793 N N . ARG A 1 100 ? 7.912 3.058 -23.378 1.00 86.00 100 ARG A N 1
ATOM 794 C CA . ARG A 1 100 ? 9.255 3.657 -23.432 1.00 86.00 100 ARG A CA 1
ATOM 795 C C . ARG A 1 100 ? 9.462 4.602 -24.617 1.00 86.00 100 ARG A C 1
ATOM 797 O O . ARG A 1 100 ? 9.951 5.708 -24.422 1.00 86.00 100 ARG A O 1
ATOM 804 N N . ASP A 1 101 ? 9.105 4.197 -25.838 1.00 84.50 101 ASP A N 1
ATOM 805 C CA . ASP A 1 101 ? 9.369 5.008 -27.040 1.00 84.50 101 ASP A CA 1
ATOM 806 C C . ASP A 1 101 ? 8.581 6.326 -27.042 1.00 84.50 101 ASP A C 1
ATOM 808 O O . ASP A 1 101 ? 9.118 7.368 -27.420 1.00 84.50 101 ASP A O 1
ATOM 812 N N . SER A 1 102 ? 7.343 6.319 -26.541 1.00 82.50 102 SER A N 1
ATOM 813 C CA . SER A 1 102 ? 6.573 7.550 -26.321 1.00 82.50 102 SER A CA 1
ATOM 814 C C . SER A 1 102 ? 7.153 8.413 -25.195 1.00 82.50 102 SER A C 1
ATOM 816 O O . SER A 1 102 ? 7.180 9.635 -25.317 1.00 82.50 102 SER A O 1
ATOM 818 N N . LEU A 1 103 ? 7.683 7.797 -24.134 1.00 83.62 103 LEU A N 1
ATOM 819 C CA . LEU A 1 103 ? 8.340 8.488 -23.013 1.00 83.62 103 LEU A CA 1
ATOM 820 C C . LEU A 1 103 ? 9.761 8.976 -23.348 1.00 83.62 103 LEU A C 1
ATOM 822 O O . LEU A 1 103 ? 10.338 9.812 -22.644 1.00 83.62 103 LEU A O 1
ATOM 826 N N . ALA A 1 104 ? 10.371 8.456 -24.414 1.00 76.44 104 ALA A N 1
ATOM 827 C CA . ALA A 1 104 ? 11.707 8.849 -24.842 1.00 76.44 104 ALA A CA 1
ATOM 828 C C . ALA A 1 104 ? 11.736 10.319 -25.291 1.00 76.44 104 ALA A C 1
ATOM 830 O O . ALA A 1 104 ? 12.701 11.030 -24.998 1.00 76.44 104 ALA A O 1
ATOM 831 N N . ALA A 1 105 ? 10.662 10.766 -25.949 1.00 78.44 105 ALA A N 1
ATOM 832 C CA . ALA A 1 105 ? 10.510 12.118 -26.473 1.00 78.44 105 ALA A CA 1
ATOM 833 C C . ALA A 1 105 ? 10.162 13.159 -25.393 1.00 78.44 105 ALA A C 1
ATOM 835 O O . ALA A 1 105 ? 10.528 14.325 -25.543 1.00 78.44 105 ALA A O 1
ATOM 836 N N . ASP A 1 106 ? 9.512 12.748 -24.298 1.00 87.81 106 ASP A N 1
ATOM 837 C CA . ASP A 1 106 ? 9.063 13.646 -23.230 1.00 87.81 106 ASP A CA 1
ATOM 838 C C . ASP A 1 106 ? 9.869 13.459 -21.931 1.00 87.81 106 ASP A C 1
ATOM 840 O O . ASP A 1 106 ? 9.661 12.539 -21.134 1.00 87.81 106 ASP A O 1
ATOM 844 N N . ARG A 1 107 ? 10.821 14.372 -21.699 1.00 85.56 107 ARG A N 1
ATOM 845 C CA . ARG A 1 107 ? 11.638 14.382 -20.475 1.00 85.56 107 ARG A CA 1
ATOM 846 C C . ARG A 1 107 ? 10.840 14.746 -19.224 1.00 85.56 107 ARG A C 1
ATOM 848 O O . ARG A 1 107 ? 11.241 14.311 -18.145 1.00 85.56 107 ARG A O 1
ATOM 855 N N . LEU A 1 108 ? 9.781 15.551 -19.344 1.00 88.12 108 LEU A N 1
ATOM 856 C CA . LEU A 1 108 ? 8.969 15.956 -18.196 1.00 88.12 108 LEU A CA 1
ATOM 857 C C . LEU A 1 108 ? 8.157 14.764 -17.702 1.00 88.12 108 LEU A C 1
ATOM 859 O O . LEU A 1 108 ? 8.266 14.420 -16.528 1.00 88.12 108 LEU A O 1
ATOM 863 N N . THR A 1 109 ? 7.479 14.050 -18.604 1.00 88.75 109 THR A N 1
ATOM 864 C CA . THR A 1 109 ? 6.725 12.841 -18.237 1.00 88.75 109 THR A CA 1
ATOM 865 C C . THR A 1 109 ? 7.617 11.784 -17.586 1.00 88.75 109 THR A C 1
ATOM 867 O O . THR A 1 109 ? 7.224 11.146 -16.613 1.00 88.75 109 THR A O 1
ATOM 870 N N . ARG A 1 110 ? 8.859 11.609 -18.057 1.00 87.12 110 ARG A N 1
ATOM 871 C CA . ARG A 1 110 ? 9.795 10.663 -17.426 1.00 87.12 110 ARG A CA 1
ATOM 872 C C . ARG A 1 110 ? 10.171 11.070 -16.002 1.00 87.12 110 ARG A C 1
ATOM 874 O O . ARG A 1 110 ? 10.226 10.216 -15.121 1.00 87.12 110 ARG A O 1
ATOM 881 N N . ALA A 1 111 ? 10.430 12.357 -15.776 1.00 90.12 111 ALA A N 1
ATOM 882 C CA . ALA A 1 111 ? 10.721 12.870 -14.442 1.00 90.12 111 ALA A CA 1
ATOM 883 C C . ALA A 1 111 ? 9.511 12.714 -13.504 1.00 90.12 111 ALA A C 1
ATOM 885 O O . ALA A 1 111 ? 9.682 12.341 -12.345 1.00 90.12 111 ALA A O 1
ATOM 886 N N . GLU A 1 112 ? 8.297 12.931 -14.014 1.00 92.69 112 GLU A N 1
ATOM 887 C CA . GLU A 1 112 ? 7.049 12.713 -13.275 1.00 92.69 112 GLU A CA 1
ATOM 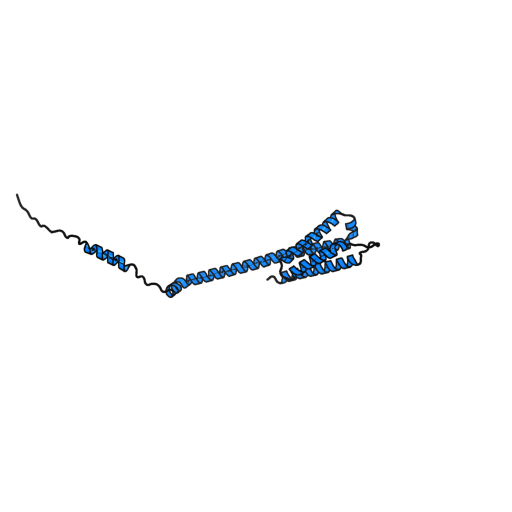888 C C . GLU A 1 112 ? 6.858 11.243 -12.893 1.00 92.69 112 GLU A C 1
ATOM 890 O O . GLU A 1 112 ? 6.569 10.958 -11.734 1.00 92.69 112 GLU A O 1
ATOM 895 N N . LEU A 1 113 ? 7.077 10.302 -13.818 1.00 93.31 113 LEU A N 1
ATOM 896 C CA . LEU A 1 113 ? 7.006 8.864 -13.532 1.00 93.31 113 LEU A CA 1
ATOM 897 C C . LEU A 1 113 ? 8.053 8.433 -12.503 1.00 93.31 113 LEU A C 1
ATOM 899 O O . LEU A 1 113 ? 7.747 7.645 -11.612 1.00 93.31 113 LEU A O 1
ATOM 903 N N . HIS A 1 114 ? 9.268 8.975 -12.595 1.00 93.56 114 HIS A N 1
ATOM 904 C CA . HIS A 1 114 ? 10.323 8.721 -11.621 1.00 93.56 114 HIS A CA 1
ATOM 905 C C . HIS A 1 114 ? 9.909 9.204 -10.225 1.00 93.56 114 HIS A C 1
ATOM 907 O O . HIS A 1 114 ? 9.915 8.426 -9.271 1.00 93.56 114 HIS A O 1
ATOM 913 N N . LEU A 1 115 ? 9.474 10.461 -10.101 1.00 95.00 115 LEU A N 1
ATOM 914 C CA . LEU A 1 115 ? 9.055 11.028 -8.819 1.00 95.00 115 LEU A CA 1
ATOM 915 C C . LEU A 1 115 ? 7.813 10.326 -8.253 1.00 95.00 115 LEU A C 1
ATOM 917 O O . LEU A 1 115 ? 7.771 10.010 -7.064 1.00 95.00 115 LEU A O 1
ATOM 921 N N . SER A 1 116 ? 6.823 10.054 -9.105 1.00 96.00 116 SER A N 1
ATOM 922 C CA . SER A 1 116 ? 5.609 9.322 -8.741 1.00 96.00 116 SER A CA 1
ATOM 923 C C . SER A 1 116 ? 5.943 7.915 -8.250 1.00 96.00 116 SER A C 1
ATOM 925 O O . SER A 1 116 ? 5.425 7.482 -7.224 1.00 96.00 116 SER A O 1
ATOM 927 N N . GLY A 1 117 ? 6.865 7.231 -8.925 1.00 96.50 117 GLY A N 1
ATOM 928 C CA . GLY A 1 117 ? 7.361 5.916 -8.552 1.00 96.50 117 GLY A CA 1
ATOM 929 C C . GLY A 1 117 ? 7.945 5.869 -7.140 1.00 96.50 117 GLY A C 1
ATOM 930 O O . GLY A 1 117 ? 7.391 5.229 -6.248 1.00 96.50 117 GLY A O 1
ATOM 931 N N . TYR A 1 118 ? 9.031 6.606 -6.900 1.00 97.12 118 TYR A N 1
ATOM 932 C CA . TYR A 1 118 ? 9.668 6.630 -5.577 1.00 97.12 118 TYR A CA 1
ATOM 933 C C . TYR A 1 118 ? 8.738 7.170 -4.482 1.00 97.12 118 TYR A C 1
ATOM 935 O O . TYR A 1 118 ? 8.723 6.641 -3.369 1.00 97.12 118 TYR A O 1
ATOM 943 N N . GLY A 1 119 ? 7.933 8.191 -4.795 1.00 97.62 119 GLY A N 1
ATOM 944 C CA . GLY A 1 119 ? 6.982 8.775 -3.852 1.00 97.62 119 GLY A CA 1
ATOM 945 C C . GLY A 1 119 ? 5.925 7.773 -3.389 1.00 97.62 119 GLY A C 1
ATOM 946 O O . GLY A 1 119 ? 5.707 7.618 -2.187 1.00 97.62 119 GLY A O 1
ATOM 947 N N . ASN A 1 120 ? 5.306 7.045 -4.321 1.00 98.25 120 ASN A N 1
ATOM 948 C CA . ASN A 1 120 ? 4.291 6.048 -3.985 1.00 98.25 120 ASN A CA 1
ATOM 949 C C . ASN A 1 120 ? 4.890 4.795 -3.330 1.00 98.25 120 ASN A C 1
ATOM 951 O O . ASN A 1 120 ? 4.239 4.204 -2.468 1.00 98.25 120 ASN A O 1
ATOM 955 N N . ALA A 1 121 ? 6.123 4.406 -3.670 1.00 98.19 121 ALA A N 1
ATOM 956 C CA . ALA A 1 121 ? 6.808 3.285 -3.026 1.00 98.19 121 ALA A CA 1
ATOM 957 C C . ALA A 1 121 ? 7.112 3.591 -1.549 1.00 98.19 121 ALA A C 1
ATOM 959 O O . ALA A 1 121 ? 6.821 2.777 -0.671 1.00 98.19 121 ALA A O 1
ATOM 960 N N . ALA A 1 122 ? 7.628 4.791 -1.259 1.00 98.19 122 ALA A N 1
ATOM 961 C CA . ALA A 1 122 ? 7.867 5.248 0.109 1.00 98.19 122 ALA A CA 1
ATOM 962 C C . ALA A 1 122 ? 6.558 5.395 0.901 1.00 98.19 122 ALA A C 1
ATOM 964 O O . ALA A 1 122 ? 6.454 4.875 2.010 1.00 98.19 122 ALA A O 1
ATOM 965 N N . LEU A 1 123 ? 5.534 6.021 0.305 1.00 98.19 123 LEU A N 1
ATOM 966 C CA . LEU A 1 123 ? 4.212 6.158 0.921 1.00 98.19 123 LEU A CA 1
ATOM 967 C C . LEU A 1 123 ? 3.604 4.794 1.270 1.00 98.19 123 LEU A C 1
ATOM 969 O O . LEU A 1 123 ? 3.072 4.618 2.366 1.00 98.19 123 LEU A O 1
ATOM 973 N N . SER A 1 124 ? 3.693 3.831 0.349 1.00 98.31 124 SER A N 1
ATOM 974 C CA . SER A 1 124 ? 3.171 2.480 0.560 1.00 98.31 124 SER A CA 1
ATOM 975 C C . SER A 1 124 ? 3.881 1.804 1.729 1.00 98.31 124 SER A C 1
ATOM 977 O O . SER A 1 124 ? 3.210 1.335 2.641 1.00 98.31 124 SER A O 1
ATOM 979 N N . ARG A 1 125 ? 5.221 1.831 1.768 1.00 98.50 125 ARG A N 1
ATOM 980 C CA . ARG A 1 125 ? 6.008 1.311 2.900 1.00 98.50 125 ARG A CA 1
ATOM 981 C C . ARG A 1 125 ? 5.570 1.931 4.227 1.00 98.50 125 ARG A C 1
ATOM 983 O O . ARG A 1 125 ? 5.319 1.206 5.188 1.00 98.50 125 ARG A O 1
ATOM 990 N N . ASP A 1 126 ? 5.478 3.256 4.273 1.00 98.44 126 ASP A N 1
ATOM 991 C CA . ASP A 1 126 ? 5.204 3.989 5.509 1.00 98.44 126 ASP A CA 1
ATOM 992 C C . ASP A 1 126 ? 3.801 3.689 6.037 1.00 98.44 126 ASP A C 1
ATOM 994 O O . ASP A 1 126 ? 3.642 3.362 7.211 1.00 98.44 126 ASP A O 1
ATOM 998 N N . LEU A 1 127 ? 2.783 3.711 5.175 1.00 98.25 127 LEU A N 1
ATOM 999 C CA . LEU A 1 127 ? 1.416 3.388 5.583 1.00 98.25 127 LEU A CA 1
ATOM 1000 C C . LEU A 1 127 ? 1.245 1.909 5.936 1.00 98.25 127 LEU A C 1
ATOM 1002 O O . LEU A 1 127 ? 0.556 1.595 6.904 1.00 98.25 127 LEU A O 1
ATOM 1006 N N . MET A 1 128 ? 1.875 1.001 5.187 1.00 98.44 128 MET A N 1
ATOM 1007 C CA . MET A 1 128 ? 1.816 -0.434 5.476 1.00 98.44 128 MET A CA 1
ATOM 1008 C C . MET A 1 128 ? 2.500 -0.780 6.801 1.00 98.44 128 MET A C 1
ATOM 1010 O O . MET A 1 128 ? 2.061 -1.709 7.468 1.00 98.44 128 MET A O 1
ATOM 1014 N N . SER A 1 129 ? 3.505 -0.011 7.236 1.00 97.56 129 SER A N 1
ATOM 1015 C CA . SER A 1 129 ? 4.144 -0.199 8.550 1.00 97.56 129 SER A CA 1
ATOM 1016 C C . SER A 1 129 ? 3.214 0.060 9.743 1.00 97.56 129 SER A C 1
ATOM 1018 O O . SER A 1 129 ? 3.473 -0.424 10.842 1.00 97.56 129 SER A O 1
ATOM 1020 N N . LEU A 1 130 ? 2.124 0.807 9.528 1.00 95.88 130 LEU A N 1
ATOM 1021 C CA . LEU A 1 130 ? 1.100 1.084 10.539 1.00 95.88 130 LEU A CA 1
ATOM 1022 C C . LEU A 1 130 ? 0.007 0.008 10.578 1.00 95.88 130 LEU A C 1
ATOM 1024 O O . LEU A 1 130 ? -0.887 0.067 11.418 1.00 95.88 130 LEU A O 1
ATOM 1028 N N . MET A 1 131 ? 0.039 -0.941 9.643 1.00 96.62 131 MET A N 1
ATOM 1029 C CA . MET A 1 131 ? -0.934 -2.019 9.543 1.00 96.62 131 MET A CA 1
ATOM 1030 C C . MET A 1 131 ? -0.396 -3.292 10.206 1.00 96.62 131 MET A C 1
ATOM 1032 O O . MET A 1 131 ? 0.818 -3.505 10.239 1.00 96.62 131 MET A O 1
ATOM 1036 N N . PRO A 1 132 ? -1.282 -4.182 10.684 1.00 96.25 132 PRO A N 1
ATOM 1037 C CA . PRO A 1 132 ? -0.886 -5.517 11.109 1.00 96.25 132 PRO A CA 1
ATOM 1038 C C . PRO A 1 132 ? -0.205 -6.314 9.989 1.00 96.25 132 PRO A C 1
ATOM 1040 O O . PRO A 1 132 ? -0.384 -6.050 8.795 1.00 96.25 132 PRO A O 1
ATOM 1043 N N . GLU A 1 133 ? 0.538 -7.349 10.370 1.00 96.75 133 GLU A N 1
ATOM 1044 C CA . GLU A 1 133 ? 1.030 -8.325 9.399 1.00 96.75 133 GLU A CA 1
ATOM 1045 C C . GLU A 1 133 ? -0.142 -9.009 8.668 1.00 96.75 133 GLU A C 1
ATOM 1047 O O . GLU A 1 133 ? -1.194 -9.245 9.272 1.00 96.75 133 GLU A O 1
ATOM 1052 N N . PRO A 1 134 ? 0.015 -9.342 7.375 1.00 97.56 134 PRO A N 1
ATOM 1053 C CA . PRO A 1 134 ? 1.268 -9.349 6.604 1.00 97.56 134 PRO A CA 1
ATOM 1054 C C . PRO A 1 134 ? 1.633 -8.025 5.899 1.00 97.56 134 PRO A C 1
ATOM 1056 O O . PRO A 1 134 ? 2.561 -7.993 5.090 1.00 97.56 134 PRO A O 1
ATOM 1059 N N . ALA A 1 135 ? 0.887 -6.936 6.116 1.00 97.81 135 ALA A N 1
ATOM 1060 C CA . ALA A 1 135 ? 1.080 -5.713 5.336 1.00 97.81 135 ALA A CA 1
ATOM 1061 C C . ALA A 1 135 ? 2.436 -5.041 5.616 1.00 97.81 135 ALA A C 1
ATOM 1063 O O . ALA A 1 135 ? 3.123 -4.660 4.669 1.00 97.81 135 ALA A O 1
ATOM 1064 N N . ALA A 1 136 ? 2.861 -4.942 6.876 1.00 97.81 136 ALA A N 1
ATOM 1065 C CA . ALA A 1 136 ? 4.115 -4.276 7.239 1.00 97.81 136 ALA A CA 1
ATOM 1066 C C . ALA A 1 136 ? 5.347 -4.900 6.554 1.00 97.81 136 ALA A C 1
ATOM 1068 O O . ALA A 1 136 ? 6.152 -4.193 5.930 1.00 97.81 136 ALA A O 1
ATOM 1069 N N . SER A 1 137 ? 5.476 -6.229 6.607 1.00 98.12 137 SER A N 1
ATOM 1070 C CA . SER A 1 137 ? 6.570 -6.945 5.944 1.00 98.12 137 SER A CA 1
ATOM 1071 C C . SER A 1 137 ? 6.500 -6.837 4.417 1.00 98.12 137 SER A C 1
ATOM 1073 O O . SER A 1 137 ? 7.518 -6.574 3.768 1.00 98.12 137 SER A O 1
ATOM 1075 N N . ALA A 1 138 ? 5.304 -6.954 3.831 1.00 98.38 138 ALA A N 1
ATOM 1076 C CA . ALA A 1 138 ? 5.113 -6.818 2.390 1.00 98.38 138 ALA A CA 1
ATOM 1077 C C . ALA A 1 138 ? 5.487 -5.417 1.873 1.00 98.38 138 ALA A C 1
ATOM 1079 O O . ALA A 1 138 ? 6.101 -5.307 0.814 1.00 98.38 138 ALA A O 1
ATOM 1080 N N . GLY A 1 139 ? 5.186 -4.356 2.629 1.00 98.25 139 GLY A N 1
ATOM 1081 C CA . GLY A 1 139 ? 5.519 -2.978 2.255 1.00 98.25 139 GLY A CA 1
ATOM 1082 C C . GLY A 1 139 ? 7.026 -2.719 2.258 1.00 98.25 139 GLY A C 1
ATOM 1083 O O . GLY A 1 139 ? 7.554 -2.040 1.377 1.00 98.25 139 GLY A O 1
ATOM 1084 N N . THR A 1 140 ? 7.740 -3.318 3.214 1.00 98.31 140 THR A N 1
ATOM 1085 C CA . THR A 1 140 ? 9.207 -3.245 3.288 1.00 98.31 140 THR A CA 1
ATOM 1086 C C . THR A 1 140 ? 9.866 -3.991 2.131 1.00 98.31 140 THR A C 1
ATOM 1088 O O . THR A 1 140 ? 10.826 -3.487 1.538 1.00 98.31 140 THR A O 1
ATOM 1091 N N . ARG A 1 141 ? 9.350 -5.178 1.788 1.00 98.25 141 ARG A N 1
ATOM 1092 C CA . ARG A 1 141 ? 9.851 -5.947 0.646 1.00 98.25 141 ARG A CA 1
ATOM 1093 C C . ARG A 1 141 ? 9.610 -5.204 -0.666 1.00 98.25 141 ARG A C 1
ATOM 1095 O O . ARG A 1 141 ? 10.573 -4.960 -1.378 1.00 98.25 141 ARG A O 1
ATOM 1102 N N . LEU A 1 142 ? 8.386 -4.722 -0.906 1.00 98.50 142 LEU A N 1
ATOM 1103 C CA . LEU A 1 142 ? 8.061 -3.927 -2.094 1.00 98.50 142 LEU A CA 1
ATOM 1104 C C . LEU A 1 142 ? 8.995 -2.731 -2.263 1.00 98.50 142 LEU A C 1
ATOM 1106 O O . LEU A 1 142 ? 9.489 -2.483 -3.355 1.00 98.50 142 LEU A O 1
ATOM 1110 N N . HIS A 1 143 ? 9.253 -1.986 -1.190 1.00 98.44 143 HIS A N 1
ATOM 1111 C CA . HIS A 1 143 ? 10.160 -0.847 -1.260 1.00 98.44 143 HIS A CA 1
ATOM 1112 C C . HIS A 1 143 ? 11.600 -1.269 -1.582 1.00 98.44 143 HIS A C 1
ATOM 1114 O O . HIS A 1 143 ? 12.279 -0.588 -2.343 1.00 98.44 143 HIS A O 1
ATOM 1120 N N . THR A 1 144 ? 12.074 -2.379 -1.015 1.00 98.19 144 THR A N 1
ATOM 1121 C CA . THR A 1 144 ? 13.403 -2.927 -1.326 1.00 98.19 144 THR A CA 1
ATOM 1122 C C . THR A 1 144 ? 13.508 -3.325 -2.798 1.00 98.19 144 THR A C 1
ATOM 1124 O O . THR A 1 144 ? 14.434 -2.881 -3.474 1.00 98.19 144 THR A O 1
ATOM 1127 N N . ASP A 1 145 ? 12.534 -4.082 -3.303 1.00 97.69 145 ASP A N 1
ATOM 1128 C CA . ASP A 1 145 ? 12.489 -4.526 -4.699 1.00 97.69 145 ASP A CA 1
ATOM 1129 C C . ASP A 1 145 ? 12.379 -3.317 -5.642 1.00 97.69 145 ASP A C 1
ATOM 1131 O O . ASP A 1 145 ? 13.068 -3.236 -6.657 1.00 97.69 145 ASP A O 1
ATOM 1135 N N . TRP A 1 146 ? 11.593 -2.304 -5.262 1.00 98.12 146 TRP A N 1
ATOM 1136 C CA . TRP A 1 146 ? 11.504 -1.044 -5.997 1.00 98.12 146 TRP A CA 1
ATOM 1137 C C . TRP A 1 146 ? 12.870 -0.383 -6.176 1.00 98.12 146 TRP A C 1
ATOM 1139 O O . TRP A 1 146 ? 13.257 -0.060 -7.296 1.00 98.12 146 TRP A O 1
ATOM 1149 N N . LEU A 1 147 ? 13.627 -0.211 -5.088 1.00 97.06 147 LEU A N 1
ATOM 1150 C CA . LEU A 1 147 ? 14.959 0.394 -5.155 1.00 97.06 147 LEU A CA 1
ATOM 1151 C C . LEU A 1 147 ? 15.947 -0.431 -5.991 1.00 97.06 147 LEU A C 1
ATOM 1153 O O . LEU A 1 147 ? 16.853 0.145 -6.589 1.00 97.06 147 LEU A O 1
ATOM 1157 N N . ALA A 1 148 ? 15.794 -1.755 -6.015 1.00 96.81 148 ALA A N 1
ATOM 1158 C CA . ALA A 1 148 ? 16.679 -2.647 -6.753 1.00 96.81 148 ALA A CA 1
ATOM 1159 C C . ALA A 1 148 ? 16.397 -2.652 -8.264 1.00 96.81 148 ALA A C 1
ATOM 1161 O O . ALA A 1 148 ? 17.336 -2.681 -9.057 1.00 96.81 148 ALA A O 1
ATOM 1162 N N . HIS A 1 149 ? 15.123 -2.609 -8.661 1.00 96.75 149 HIS A N 1
ATOM 1163 C CA . HIS A 1 149 ? 14.703 -2.919 -10.033 1.00 96.75 149 HIS A CA 1
ATOM 1164 C C . HIS A 1 149 ? 14.182 -1.715 -10.820 1.00 96.75 149 HIS A C 1
ATOM 1166 O O . HIS A 1 149 ? 14.109 -1.766 -12.047 1.00 96.75 149 HIS A O 1
ATOM 1172 N N . PHE A 1 150 ? 13.813 -0.615 -10.157 1.00 94.50 150 PHE A N 1
ATOM 1173 C CA . PHE A 1 150 ? 13.155 0.494 -10.844 1.00 94.50 150 PHE A CA 1
ATOM 1174 C C . PHE A 1 150 ? 14.018 1.125 -11.938 1.00 94.50 150 PHE A C 1
ATOM 1176 O O . PHE A 1 150 ? 13.489 1.509 -12.977 1.00 94.50 150 PHE A O 1
ATOM 1183 N N . GLU A 1 151 ? 15.328 1.257 -11.742 1.00 92.44 151 GLU A N 1
ATOM 1184 C CA . GLU A 1 151 ? 16.187 1.892 -12.749 1.00 92.44 151 GLU A CA 1
ATOM 1185 C C . GLU A 1 151 ? 16.314 1.052 -14.025 1.00 92.44 151 GLU A C 1
ATOM 1187 O O . GLU A 1 151 ? 16.322 1.631 -15.106 1.00 92.44 151 GLU A O 1
ATOM 1192 N N . SER A 1 152 ? 16.320 -0.280 -13.919 1.00 92.88 152 SER A N 1
ATOM 1193 C CA . SER A 1 152 ? 16.537 -1.183 -15.056 1.00 92.88 152 SER A CA 1
ATOM 1194 C C . SER A 1 152 ? 15.261 -1.587 -15.801 1.00 92.88 152 SER A C 1
ATOM 1196 O O . SER A 1 152 ? 15.340 -2.221 -16.851 1.00 92.88 152 SER A O 1
ATOM 1198 N N . VAL A 1 153 ? 14.075 -1.205 -15.313 1.00 92.38 153 VAL A N 1
ATOM 1199 C CA . VAL A 1 153 ? 12.778 -1.660 -15.855 1.00 92.38 153 VAL A CA 1
ATOM 1200 C C . VAL A 1 153 ? 12.550 -1.298 -17.331 1.00 92.38 153 VAL A C 1
ATOM 1202 O O . VAL A 1 153 ? 11.815 -1.983 -18.032 1.00 92.38 153 VAL A O 1
ATOM 1205 N N . ASP A 1 154 ? 13.173 -0.238 -17.843 1.00 90.56 154 ASP A N 1
ATOM 1206 C CA . ASP A 1 154 ? 13.054 0.197 -19.241 1.00 90.56 154 ASP A CA 1
ATOM 1207 C C . ASP A 1 154 ? 14.380 0.144 -20.012 1.00 90.56 154 ASP A C 1
ATOM 1209 O O . ASP A 1 154 ? 14.481 0.699 -21.115 1.00 90.56 154 ASP A O 1
ATOM 1213 N N . ASP A 1 155 ? 15.368 -0.588 -19.486 1.00 91.69 155 ASP A N 1
ATOM 1214 C CA . ASP A 1 155 ? 16.662 -0.764 -20.135 1.00 91.69 155 ASP A CA 1
ATOM 1215 C C . ASP A 1 155 ? 16.531 -1.512 -21.462 1.00 91.69 155 ASP A C 1
ATOM 1217 O O . ASP A 1 155 ? 15.878 -2.555 -21.586 1.00 91.69 155 ASP A O 1
ATOM 1221 N N . VAL A 1 156 ? 17.215 -0.988 -22.480 1.00 89.81 156 VAL A N 1
ATOM 1222 C CA . VAL A 1 156 ? 17.220 -1.551 -23.830 1.00 89.81 156 VAL A CA 1
ATOM 1223 C C . VAL A 1 156 ? 18.622 -1.859 -24.322 1.00 89.81 156 VAL A C 1
ATOM 1225 O O . VAL A 1 156 ? 19.564 -1.088 -24.149 1.00 89.81 156 VAL A O 1
ATOM 1228 N N . GLY A 1 157 ? 18.747 -3.003 -24.992 1.00 88.81 157 GLY A N 1
ATOM 1229 C CA . GLY A 1 157 ? 19.977 -3.392 -25.671 1.00 88.81 157 GLY A CA 1
ATOM 1230 C C . GLY A 1 157 ? 20.151 -2.698 -27.025 1.00 88.81 157 GLY A C 1
ATOM 1231 O O . GLY A 1 157 ? 19.282 -1.970 -27.506 1.00 88.81 157 GLY A O 1
ATOM 1232 N N . ALA A 1 158 ? 21.252 -3.018 -27.713 1.00 81.69 158 ALA A N 1
ATOM 1233 C CA . ALA A 1 158 ? 21.621 -2.438 -29.012 1.00 81.69 158 ALA A CA 1
ATOM 1234 C C . ALA A 1 158 ? 20.567 -2.607 -30.133 1.00 81.69 158 ALA A C 1
ATOM 1236 O O . ALA A 1 158 ? 20.632 -1.919 -31.147 1.00 81.69 158 ALA A O 1
ATOM 1237 N N . GLY A 1 159 ? 19.595 -3.511 -29.964 1.00 83.31 159 GLY A N 1
ATOM 1238 C CA . GLY A 1 159 ? 18.496 -3.744 -30.907 1.00 83.31 159 GLY A CA 1
ATOM 1239 C C . GLY A 1 159 ? 17.185 -3.017 -30.583 1.00 83.31 159 GLY A C 1
ATOM 1240 O O . GLY A 1 159 ? 16.174 -3.345 -31.197 1.00 83.31 159 GLY A O 1
ATOM 1241 N N . GLY A 1 160 ? 17.160 -2.113 -29.594 1.00 84.19 160 GLY A N 1
ATOM 1242 C CA . GLY A 1 160 ? 15.946 -1.391 -29.176 1.00 84.19 160 GLY A CA 1
ATOM 1243 C C . GLY A 1 160 ? 14.908 -2.247 -28.437 1.00 84.19 160 GLY A C 1
ATOM 1244 O O . GLY A 1 160 ? 13.798 -1.789 -28.183 1.00 84.19 160 GLY A O 1
ATOM 1245 N N . LYS A 1 161 ? 15.262 -3.491 -28.094 1.00 88.50 161 LYS A N 1
ATOM 1246 C CA . LYS A 1 161 ? 14.448 -4.408 -27.286 1.00 88.50 161 LYS A CA 1
ATOM 1247 C C . LYS A 1 161 ? 14.882 -4.351 -25.826 1.00 88.50 161 LYS A C 1
ATOM 1249 O O . LYS A 1 161 ? 16.068 -4.130 -25.565 1.00 88.50 161 LYS A O 1
ATOM 1254 N N . HIS A 1 162 ? 13.944 -4.625 -24.920 1.00 93.06 162 HIS A N 1
ATOM 1255 C CA . HIS A 1 162 ? 14.234 -4.788 -23.497 1.00 93.06 162 HIS A CA 1
ATOM 1256 C C . HIS A 1 162 ? 15.352 -5.803 -23.276 1.00 93.06 162 HIS A C 1
ATOM 1258 O O . HIS A 1 162 ? 15.402 -6.851 -23.933 1.00 93.06 162 HIS A O 1
ATOM 1264 N N . THR A 1 163 ? 16.269 -5.463 -22.376 1.00 95.44 163 THR A N 1
ATOM 1265 C CA . THR A 1 163 ? 17.290 -6.403 -21.917 1.00 95.44 163 THR A CA 1
ATOM 1266 C C . THR A 1 163 ? 16.625 -7.543 -21.134 1.00 95.44 163 THR A C 1
ATOM 1268 O O . THR A 1 163 ? 15.516 -7.380 -20.621 1.00 95.44 163 THR A O 1
ATOM 1271 N N . PRO A 1 164 ? 17.277 -8.714 -21.007 1.00 94.44 164 PRO A N 1
ATOM 1272 C CA . PRO A 1 164 ? 16.796 -9.756 -20.102 1.00 94.44 164 PRO A CA 1
ATOM 1273 C C . PRO A 1 164 ? 16.617 -9.245 -18.666 1.00 94.44 164 PRO A C 1
ATOM 1275 O O . PRO A 1 164 ? 15.679 -9.646 -17.993 1.00 94.44 164 PRO A O 1
ATOM 1278 N N . GLU A 1 165 ? 17.480 -8.324 -18.232 1.00 94.25 165 GLU A N 1
ATOM 1279 C CA . GLU A 1 165 ? 17.396 -7.671 -16.925 1.00 94.25 165 GLU A CA 1
ATOM 1280 C C . GLU A 1 165 ? 16.130 -6.822 -16.777 1.00 94.25 165 GLU A C 1
ATOM 1282 O O . GLU A 1 165 ? 15.437 -6.970 -15.779 1.00 94.25 165 GLU A O 1
ATOM 1287 N N . ALA A 1 166 ? 15.769 -6.020 -17.783 1.00 95.12 166 ALA A N 1
ATOM 1288 C CA . ALA A 1 166 ? 14.541 -5.225 -17.766 1.00 95.12 166 ALA A CA 1
ATOM 1289 C C . ALA A 1 166 ? 13.278 -6.097 -17.683 1.00 95.12 166 ALA A C 1
ATOM 1291 O O . ALA A 1 166 ? 12.334 -5.769 -16.968 1.00 95.12 166 ALA A O 1
ATOM 1292 N N . VAL A 1 167 ? 13.264 -7.231 -18.393 1.00 96.31 167 VAL A N 1
ATOM 1293 C CA . VAL A 1 167 ? 12.153 -8.198 -18.339 1.00 96.31 167 VAL A CA 1
ATOM 1294 C C . VAL A 1 167 ? 12.043 -8.832 -16.952 1.00 96.31 167 VAL A C 1
ATOM 1296 O O . VAL A 1 167 ? 10.940 -8.952 -16.426 1.00 96.31 167 VAL A O 1
ATOM 1299 N N . THR A 1 168 ? 13.169 -9.215 -16.347 1.00 96.62 168 THR A N 1
ATOM 1300 C CA . THR A 1 168 ? 13.188 -9.746 -14.978 1.00 96.62 168 THR A CA 1
ATOM 1301 C C . THR A 1 168 ? 12.744 -8.690 -13.965 1.00 96.62 168 THR A C 1
ATOM 1303 O O . THR A 1 168 ? 11.881 -8.974 -13.143 1.00 96.62 168 THR A O 1
ATOM 1306 N N . ALA A 1 169 ? 13.257 -7.462 -14.076 1.00 96.44 169 ALA A N 1
ATOM 1307 C CA . ALA A 1 169 ? 12.894 -6.337 -13.221 1.00 96.44 169 ALA A CA 1
ATOM 1308 C C . ALA A 1 169 ? 11.386 -6.038 -13.265 1.00 96.44 169 ALA A C 1
ATOM 1310 O O . ALA A 1 169 ? 10.768 -5.836 -12.223 1.00 96.44 169 ALA A O 1
ATOM 1311 N N . GLU A 1 170 ? 10.766 -6.045 -14.451 1.00 97.12 170 GLU A N 1
ATOM 1312 C CA . GLU A 1 170 ? 9.313 -5.869 -14.581 1.00 97.12 170 GLU A CA 1
ATOM 1313 C C . GLU A 1 170 ? 8.527 -6.991 -13.898 1.00 97.12 170 GLU A C 1
ATOM 1315 O O . GLU A 1 170 ? 7.578 -6.710 -13.160 1.00 97.12 170 GLU A O 1
ATOM 1320 N N . ALA A 1 171 ? 8.945 -8.243 -14.095 1.00 97.25 171 ALA A N 1
ATOM 1321 C CA . ALA A 1 171 ? 8.280 -9.397 -13.509 1.00 97.25 171 ALA A CA 1
ATOM 1322 C C . ALA A 1 171 ? 8.366 -9.389 -11.974 1.00 97.25 171 ALA A C 1
ATOM 1324 O O . ALA A 1 171 ? 7.349 -9.572 -11.304 1.00 97.25 171 ALA A O 1
ATOM 1325 N N . GLU A 1 172 ? 9.552 -9.123 -11.421 1.00 96.94 172 GLU A N 1
ATOM 1326 C CA . GLU A 1 172 ? 9.793 -9.063 -9.974 1.00 96.94 172 GLU A CA 1
ATOM 1327 C C . GLU A 1 172 ? 9.034 -7.897 -9.324 1.00 96.94 172 GLU A C 1
ATOM 1329 O O . GLU A 1 172 ? 8.403 -8.068 -8.277 1.00 96.94 172 GLU A O 1
ATOM 1334 N N . LEU A 1 173 ? 8.993 -6.724 -9.969 1.00 97.69 173 LEU A N 1
ATOM 1335 C CA . LEU A 1 173 ? 8.195 -5.596 -9.483 1.00 97.69 173 LEU A CA 1
ATOM 1336 C C . LEU A 1 173 ? 6.696 -5.900 -9.504 1.00 97.69 173 LEU A C 1
ATOM 1338 O O . LEU A 1 173 ? 6.006 -5.582 -8.533 1.00 97.69 173 LEU A O 1
ATOM 1342 N N . ARG A 1 174 ? 6.179 -6.527 -10.570 1.00 97.56 174 ARG A N 1
ATOM 1343 C CA . ARG A 1 174 ? 4.760 -6.909 -10.637 1.00 97.56 174 ARG A CA 1
ATOM 1344 C C . ARG A 1 174 ? 4.413 -7.929 -9.553 1.00 97.56 174 ARG A C 1
ATOM 1346 O O . ARG A 1 174 ? 3.414 -7.751 -8.860 1.00 97.56 174 ARG A O 1
ATOM 1353 N N . GLU A 1 175 ? 5.251 -8.943 -9.350 1.00 98.00 175 GLU A N 1
ATOM 1354 C CA . GLU A 1 175 ? 5.055 -9.928 -8.281 1.00 98.00 175 GLU A CA 1
ATOM 1355 C C . GLU A 1 175 ? 5.046 -9.265 -6.896 1.00 98.00 175 GLU A C 1
ATOM 1357 O O . GLU A 1 175 ? 4.163 -9.531 -6.072 1.00 98.00 175 GLU A O 1
ATOM 1362 N N . SER A 1 176 ? 5.988 -8.355 -6.639 1.00 97.88 176 SER A N 1
ATOM 1363 C CA . SER A 1 176 ? 6.067 -7.648 -5.362 1.00 97.88 176 SER A CA 1
ATOM 1364 C C . SER A 1 176 ? 4.846 -6.749 -5.120 1.00 97.88 176 SER A C 1
ATOM 1366 O O . SER A 1 176 ? 4.292 -6.734 -4.013 1.00 97.88 176 SER A O 1
ATOM 1368 N N . LEU A 1 177 ? 4.359 -6.063 -6.163 1.00 98.31 177 LEU A N 1
ATOM 1369 C CA . LEU A 1 177 ? 3.131 -5.260 -6.126 1.00 98.31 177 LEU A CA 1
ATOM 1370 C C . LEU A 1 177 ? 1.886 -6.113 -5.852 1.00 98.31 177 LEU A C 1
ATOM 1372 O O . LEU A 1 177 ? 1.054 -5.733 -5.021 1.00 98.31 177 LEU A O 1
ATOM 1376 N N . ASP A 1 178 ? 1.760 -7.268 -6.503 1.00 98.44 178 ASP A N 1
ATOM 1377 C CA . ASP A 1 178 ? 0.641 -8.189 -6.296 1.00 98.44 178 ASP A CA 1
ATOM 1378 C C . ASP A 1 178 ? 0.646 -8.771 -4.884 1.00 98.44 178 ASP A C 1
ATOM 1380 O O . ASP A 1 178 ? -0.396 -8.827 -4.221 1.00 98.44 178 ASP A O 1
ATOM 1384 N N . HIS A 1 179 ? 1.822 -9.123 -4.366 1.00 98.38 179 HIS A N 1
ATOM 1385 C CA . HIS A 1 179 ? 1.938 -9.575 -2.990 1.00 98.38 179 HIS A CA 1
ATOM 1386 C C . HIS A 1 179 ? 1.570 -8.464 -2.000 1.00 98.38 179 HIS A C 1
ATOM 1388 O O . HIS A 1 179 ? 0.815 -8.716 -1.059 1.00 98.38 179 HIS A O 1
ATOM 1394 N N . ALA A 1 180 ? 2.055 -7.234 -2.199 1.00 98.50 180 ALA A N 1
ATOM 1395 C CA . ALA A 1 180 ? 1.693 -6.095 -1.356 1.00 98.50 180 ALA A CA 1
ATOM 1396 C C . ALA A 1 180 ? 0.177 -5.844 -1.367 1.00 98.50 180 ALA A C 1
ATOM 1398 O O . ALA A 1 180 ? -0.433 -5.659 -0.312 1.00 98.50 180 ALA A O 1
ATOM 1399 N N . ARG A 1 181 ? -0.459 -5.927 -2.541 1.00 98.50 181 ARG A N 1
ATOM 1400 C CA . ARG A 1 181 ? -1.914 -5.807 -2.687 1.00 98.50 181 ARG A CA 1
ATOM 1401 C C . ARG A 1 181 ? -2.648 -6.909 -1.927 1.00 98.50 181 ARG A C 1
ATOM 1403 O O . ARG A 1 181 ? -3.576 -6.610 -1.177 1.00 98.50 181 ARG A O 1
ATOM 1410 N N . SER A 1 182 ? -2.227 -8.162 -2.088 1.00 98.50 182 SER A N 1
ATOM 1411 C CA . SER A 1 182 ? -2.814 -9.300 -1.375 1.00 98.50 182 SER A CA 1
ATOM 1412 C C . SER A 1 182 ? -2.684 -9.144 0.142 1.00 98.50 182 SER A C 1
ATOM 1414 O O . SER A 1 182 ? -3.643 -9.402 0.866 1.00 98.50 182 SER A O 1
ATOM 1416 N N . ALA A 1 183 ? -1.532 -8.675 0.625 1.00 98.44 183 ALA A N 1
ATOM 1417 C CA . ALA A 1 183 ? -1.290 -8.452 2.046 1.00 98.44 183 ALA A CA 1
ATOM 1418 C C . ALA A 1 183 ? -2.234 -7.389 2.633 1.00 98.44 183 ALA A C 1
ATOM 1420 O O . ALA A 1 183 ? -2.838 -7.603 3.683 1.00 98.44 183 ALA A O 1
ATOM 1421 N N . VAL A 1 184 ? -2.431 -6.272 1.924 1.00 98.19 184 VAL A N 1
ATOM 1422 C CA . VAL A 1 184 ? -3.373 -5.218 2.338 1.00 98.19 184 VAL A CA 1
ATOM 1423 C C . VAL A 1 184 ? -4.816 -5.724 2.330 1.00 98.19 184 VAL A C 1
ATOM 1425 O O . VAL A 1 184 ? -5.569 -5.460 3.266 1.00 98.19 184 VAL A O 1
ATOM 1428 N N . LEU A 1 185 ? -5.213 -6.481 1.304 1.00 97.94 185 LEU A N 1
ATOM 1429 C CA . LEU A 1 185 ? -6.555 -7.068 1.230 1.00 97.94 185 LEU A CA 1
ATOM 1430 C C . LEU A 1 185 ? -6.804 -8.078 2.355 1.00 97.94 185 LEU A C 1
ATOM 1432 O O . LEU A 1 185 ? -7.909 -8.121 2.894 1.00 97.94 185 LEU A O 1
ATOM 1436 N N . GLN A 1 186 ? -5.785 -8.845 2.746 1.00 97.62 186 GLN A N 1
ATOM 1437 C CA . GLN A 1 186 ? -5.873 -9.741 3.893 1.00 97.62 186 GLN A CA 1
ATOM 1438 C C . GLN A 1 186 ? -6.098 -8.962 5.189 1.00 97.62 186 GLN A C 1
ATOM 1440 O O . GLN A 1 186 ? -7.003 -9.318 5.939 1.00 97.62 186 GLN A O 1
ATOM 1445 N N . VAL A 1 187 ? -5.349 -7.876 5.422 1.00 96.69 187 VAL A N 1
ATOM 1446 C CA . VAL A 1 187 ? -5.569 -7.007 6.589 1.00 96.69 187 VAL A CA 1
ATOM 1447 C C . VAL A 1 187 ? -7.005 -6.498 6.604 1.00 96.69 187 VAL A C 1
ATOM 1449 O O . VAL A 1 187 ? -7.689 -6.707 7.599 1.00 96.69 187 VAL A O 1
ATOM 1452 N N . ILE A 1 188 ? -7.503 -5.925 5.500 1.00 95.69 188 ILE A N 1
ATOM 1453 C CA . ILE A 1 188 ? -8.897 -5.453 5.403 1.00 95.69 188 ILE A CA 1
ATOM 1454 C C . ILE A 1 188 ? -9.891 -6.576 5.734 1.00 95.69 188 ILE A C 1
ATOM 1456 O O . ILE A 1 188 ? -10.862 -6.334 6.446 1.00 95.69 188 ILE A O 1
ATOM 1460 N N . GLY A 1 189 ? -9.650 -7.795 5.242 1.00 94.00 189 GLY A N 1
ATOM 1461 C CA . GLY A 1 189 ? -10.509 -8.955 5.490 1.00 94.00 189 GLY A CA 1
ATOM 1462 C C . GLY A 1 189 ? -10.546 -9.425 6.947 1.00 94.00 189 GLY A C 1
ATOM 1463 O O . GLY A 1 189 ? -11.471 -10.141 7.317 1.00 94.00 189 GLY A O 1
ATOM 1464 N N . THR A 1 190 ? -9.572 -9.026 7.770 1.00 92.88 190 THR A N 1
ATOM 1465 C CA . THR A 1 190 ? -9.523 -9.343 9.211 1.00 92.88 190 THR A CA 1
ATOM 1466 C C . THR A 1 190 ? -10.156 -8.279 10.106 1.00 92.88 190 THR A C 1
ATOM 1468 O O . THR A 1 190 ? -10.290 -8.503 11.306 1.00 92.88 190 THR A O 1
ATOM 1471 N N . LEU A 1 191 ? -10.533 -7.125 9.550 1.00 88.81 191 LEU A N 1
ATOM 1472 C CA . LEU A 1 191 ? -11.149 -6.040 10.311 1.00 88.81 191 LEU A CA 1
ATOM 1473 C C . LEU A 1 191 ? -12.641 -6.345 10.497 1.00 88.81 191 LEU A C 1
ATOM 1475 O O . LEU A 1 191 ? -13.399 -6.309 9.526 1.00 88.81 191 LEU A O 1
ATOM 1479 N N . GLU A 1 192 ? -13.045 -6.640 11.734 1.00 68.38 192 GLU A N 1
ATOM 1480 C CA . GLU A 1 192 ? -14.452 -6.839 12.133 1.00 68.38 192 GLU A CA 1
ATOM 1481 C C . GLU A 1 192 ? -15.266 -5.527 12.162 1.00 68.38 192 GLU A C 1
ATOM 1483 O O . GLU A 1 192 ? -14.690 -4.425 12.378 1.00 68.38 192 GLU A O 1
#

Foldseek 3Di:
DDDDDDDDDDDDPDDPVVVVVVVVVVVVPPPDDPPQPPVNVCVVCVVVVVVVVCVVVVVVVVVVVVVLVVLLVLLVVLLVLLLVLLVLLLVLLCCLQVVVVVVVPPPVVVVVSVCSNLVSLVSQQVSQCSFDPPQNVLSVVLSVLSVVQVVQLNDDDPVNHRDPSNVVSSVSNVVSSVVNNVTSVVRNVPRD